Protein AF-0000000081766766 (afdb_homodimer)

Sequence (282 aa):
MHLVLRVKTLAGEVMSPFHLIPRSLTESHSPSLSVVPPKIQKGFGNTKALKGTTITLTAQIMGEPVTNNGWCKDGEDIEEDDRVFVEIGTATTTLTILRATPQDSGKYEVYVENSLGMDQSFAHVDVASKGPSDLSPWLQAMHLVLRVKTLAGEVMSPFHLIPRSLTESHSPSLSVVPPKIQKGFGNTKALKGTTITLTAQIMGEPVTNNGWCKDGEDIEEDDRVFVEIGTATTTLTILRATPQDSGKYEVYVENSLGMDQSFAHVDVASKGPSDLSPWLQA

Solvent-accessible surface area (backbone atoms only — not comparable to full-atom values): 15586 Å² total; per-residue (Å²): 134,83,57,66,33,67,40,52,20,63,66,40,71,42,66,47,68,38,60,70,69,53,48,47,64,22,71,73,58,78,68,71,79,67,72,34,55,25,39,67,79,38,67,44,66,69,39,79,43,50,43,60,38,72,46,77,46,48,30,32,44,47,37,31,65,73,53,49,73,50,51,25,46,72,88,36,74,62,74,68,52,74,47,38,38,59,47,76,56,96,48,33,42,30,44,36,34,49,60,30,39,55,84,68,36,44,44,38,35,42,38,33,30,36,101,71,37,62,31,73,48,64,33,42,36,43,34,34,82,62,62,82,76,65,56,66,70,67,70,80,108,134,81,56,64,33,67,40,52,21,61,70,39,71,43,65,46,69,39,62,69,69,51,47,43,63,20,71,74,57,79,68,70,80,66,74,35,57,26,38,67,78,38,67,45,66,71,38,81,44,50,43,60,38,72,48,76,46,48,30,33,45,48,36,30,64,72,53,49,71,50,49,26,46,73,87,35,76,63,76,68,52,74,47,36,37,61,46,72,55,96,48,33,42,32,43,34,34,51,60,32,39,54,82,68,35,42,45,38,36,42,39,32,29,37,100,72,37,63,33,71,49,64,32,42,36,44,34,34,83,63,60,83,76,66,56,67,68,67,71,80,110

Radius of gyration: 20.44 Å; Cα contacts (8 Å, |Δi|>4): 659; chains: 2; bounding box: 45×70×67 Å

pLDDT: mean 76.85, std 26.27, range [25.41, 98.88]

Foldseek 3Di:
DQPQPQDQDVVGGDRDSPPPPPPCPVPPPPPPQPFDWKDFPAFFEEEEEEAQAKDKTKTFMDGPPFKDKFKDFPPHGDDDDPAWDWDDDPGMIMIMGGRDDQVPWGKMKMKIGDPVGIDMDIYTYGYHHDPPVPPPPVVVD/DQPQPQDQDVVGGDRDSPPPPPPCPVPPPPPPQPFDWKDFPAWFEEEEEEAQAKDKTKTFMDGPPFKDKFKDFPPHGDDDDPAWDWDDDPGMIMIMGGRDDQVPWGKMKMKIGDPVGIDMDIYTYGYHHDDPVPPPPVVVD

Secondary structure (DSSP, 8-state):
----EEEEETTEEEEE------------S------EEEEEEE-PPPEEEETTS-EEEEEEEEEESPPEEEEEETTEEPPP-SSEEEEE-SSEEEEEESS--GGG-EEEEEEEEETTEEEEEEEEEEEESS-GGGS-GGGG-/----EEEEETTEEEEE--------TT--S------EEEEEEE-PPPEEEETTS-EEEEEEEEEESPPEEEEEETTEEPPP-SSEEEEE-SSEEEEEESS--GGG-EEEEEEEEETTEEEEEEEEEEEESS-GGGS-GGG--

Organism: Castor canadensis (NCBI:txid51338)

Structure (mmCIF, N/CA/C/O backbone):
data_AF-0000000081766766-model_v1
#
loop_
_entity.id
_entity.type
_entity.pdbx_description
1 polymer Twitchin
#
loop_
_atom_site.group_PDB
_atom_site.id
_atom_site.type_symbol
_atom_site.label_atom_id
_atom_site.label_alt_id
_atom_site.label_comp_id
_atom_site.label_asym_id
_atom_site.label_entity_id
_atom_site.label_seq_id
_atom_site.pdbx_PDB_ins_code
_atom_site.Cartn_x
_atom_site.Cartn_y
_atom_site.Cartn_z
_atom_site.occupancy
_atom_site.B_iso_or_equiv
_atom_site.auth_seq_id
_atom_site.auth_comp_id
_atom_site.auth_asym_id
_atom_site.auth_atom_id
_atom_site.pdbx_PDB_model_num
ATOM 1 N N . MET A 1 1 ? -6.734 -19.547 14.852 1 25.41 1 MET A N 1
ATOM 2 C CA . MET A 1 1 ? -6.203 -18.562 15.789 1 25.41 1 MET A CA 1
ATOM 3 C C . MET A 1 1 ? -6.125 -17.172 15.148 1 25.41 1 MET A C 1
ATOM 5 O O . MET A 1 1 ? -5.629 -17.031 14.031 1 25.41 1 MET A O 1
ATOM 9 N N . HIS A 1 2 ? -7.102 -16.312 15.281 1 28.91 2 HIS A N 1
ATOM 10 C CA . HIS A 1 2 ? -7.25 -14.938 14.812 1 28.91 2 HIS A CA 1
ATOM 11 C C . HIS A 1 2 ? -6.238 -14.016 15.477 1 28.91 2 HIS A C 1
ATOM 13 O O . HIS A 1 2 ? -6.004 -14.109 16.688 1 28.91 2 HIS A O 1
ATOM 19 N N . LEU A 1 3 ? -5.055 -13.898 14.891 1 31.77 3 LEU A N 1
ATOM 20 C CA . LEU A 1 3 ? -4.09 -12.961 15.461 1 31.77 3 LEU A CA 1
ATOM 21 C C . LEU A 1 3 ? -4.691 -11.562 15.562 1 31.77 3 LEU A C 1
ATOM 23 O O . LEU A 1 3 ? -5.238 -11.039 14.594 1 31.77 3 LEU A O 1
ATOM 27 N N . VAL A 1 4 ? -5.203 -11.297 16.719 1 32.34 4 VAL A N 1
ATOM 28 C CA . VAL A 1 4 ? -5.727 -9.977 17.062 1 32.34 4 VAL A CA 1
ATOM 29 C C . VAL A 1 4 ? -4.57 -9 17.25 1 32.34 4 VAL A C 1
ATOM 31 O O . VAL A 1 4 ? -3.615 -9.289 17.984 1 32.34 4 VAL A O 1
ATOM 34 N N . LEU A 1 5 ? -4.195 -8.344 16.219 1 34.59 5 LEU A N 1
ATOM 35 C CA . LEU A 1 5 ? -3.205 -7.289 16.375 1 34.59 5 LEU A CA 1
ATOM 36 C C . LEU A 1 5 ? -3.742 -6.172 17.266 1 34.59 5 LEU A C 1
ATOM 38 O O . LEU A 1 5 ? -4.875 -5.719 17.078 1 34.59 5 LEU A O 1
ATOM 42 N N . ARG A 1 6 ? -3.234 -6.27 18.422 1 35.44 6 ARG A N 1
ATOM 43 C CA . ARG A 1 6 ? -3.561 -5.246 19.406 1 35.44 6 ARG A CA 1
ATOM 44 C C . ARG A 1 6 ? -2.721 -3.99 19.188 1 35.44 6 ARG A C 1
ATOM 46 O O . ARG A 1 6 ? -1.494 -4.066 19.094 1 35.44 6 ARG A O 1
ATOM 53 N N . VAL A 1 7 ? -3.191 -3.094 18.359 1 32.03 7 VAL A N 1
ATOM 54 C CA . VAL A 1 7 ? -2.475 -1.833 18.203 1 32.03 7 VAL A CA 1
ATOM 55 C C . VAL A 1 7 ? -2.848 -0.873 19.328 1 32.03 7 VAL A C 1
ATOM 57 O O . VAL A 1 7 ? -4.031 -0.631 19.578 1 32.03 7 VAL A O 1
ATOM 60 N N . LYS A 1 8 ? -1.922 -0.815 20.203 1 35.47 8 LYS A N 1
ATOM 61 C CA . LYS A 1 8 ? -2.092 0.107 21.312 1 35.47 8 LYS A CA 1
ATOM 62 C C . LYS A 1 8 ? -1.847 1.55 20.891 1 35.47 8 LYS A C 1
ATOM 64 O O . LYS A 1 8 ? -0.823 1.852 20.266 1 35.47 8 LYS A O 1
ATOM 69 N N . THR A 1 9 ? -2.869 2.287 20.547 1 32.88 9 THR A N 1
ATOM 70 C CA . THR A 1 9 ? -2.754 3.719 20.281 1 32.88 9 THR A CA 1
ATOM 71 C C . THR A 1 9 ? -2.791 4.508 21.594 1 32.88 9 THR A C 1
ATOM 73 O O . THR A 1 9 ? -3.086 3.949 22.656 1 32.88 9 THR A O 1
ATOM 76 N N . LEU A 1 10 ? -2.246 5.656 21.703 1 32.88 10 LEU A N 1
ATOM 77 C CA . LEU A 1 10 ? -2.314 6.449 22.922 1 32.88 10 LEU A CA 1
ATOM 78 C C . LEU A 1 10 ? -3.709 6.383 23.531 1 32.88 10 LEU A C 1
ATOM 80 O O . LEU A 1 10 ? -3.859 6.465 24.75 1 32.88 10 LEU A O 1
ATOM 84 N N .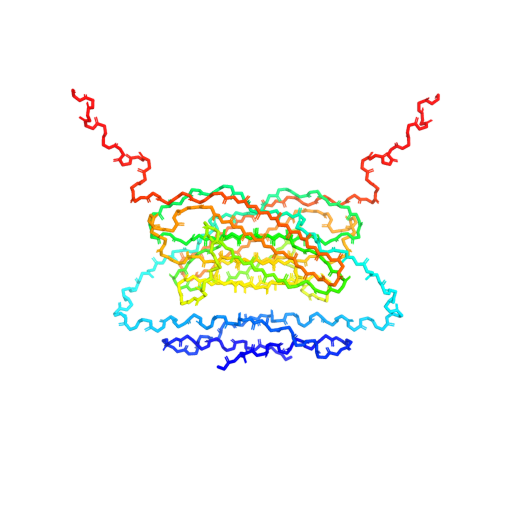 ALA A 1 11 ? -4.773 6.496 22.688 1 37.34 11 ALA A N 1
ATOM 85 C CA . ALA A 1 11 ? -6.137 6.602 23.188 1 37.34 11 ALA A CA 1
ATOM 86 C C . ALA A 1 11 ? -6.684 5.23 23.578 1 37.34 11 ALA A C 1
ATOM 88 O O . ALA A 1 11 ? -7.832 5.117 24.016 1 37.34 11 ALA A O 1
ATOM 89 N N . GLY A 1 12 ? -5.969 4.184 23.516 1 38.38 12 GLY A N 1
ATOM 90 C CA . GLY A 1 12 ? -6.434 2.861 23.906 1 38.38 12 GLY A CA 1
ATOM 91 C C . GLY A 1 12 ? -6.004 1.771 22.938 1 38.38 12 GLY A C 1
ATOM 92 O O . GLY A 1 12 ? -5.23 2.021 22.016 1 38.38 12 GLY A O 1
ATOM 93 N N . GLU A 1 13 ? -6.254 0.554 23.328 1 36.09 13 GLU A N 1
ATOM 94 C CA . GLU A 1 13 ? -5.977 -0.672 22.594 1 36.09 13 GLU A CA 1
ATOM 95 C C . GLU A 1 13 ? -6.898 -0.809 21.375 1 36.09 13 GLU A C 1
ATOM 97 O O . GLU A 1 13 ? -8.117 -0.71 21.516 1 36.09 13 GLU A O 1
ATOM 102 N N . VAL A 1 14 ? -6.68 -0.151 20.344 1 34.94 14 VAL A N 1
ATOM 103 C CA . VAL A 1 14 ? -7.539 -0.478 19.203 1 34.94 14 VAL A CA 1
ATOM 104 C C . VAL A 1 14 ? -7.133 -1.829 18.625 1 34.94 14 VAL A C 1
ATOM 106 O O . VAL A 1 14 ? -5.945 -2.09 18.422 1 34.94 14 VAL A O 1
ATOM 109 N N . MET A 1 15 ? -7.883 -2.848 18.859 1 33.47 15 MET A N 1
ATOM 110 C CA . MET A 1 15 ? -7.754 -4.188 18.297 1 33.47 15 MET A CA 1
ATOM 111 C C . MET A 1 15 ? -8.055 -4.176 16.797 1 33.47 15 MET A C 1
ATOM 113 O O . MET A 1 15 ? -9.117 -3.711 16.375 1 33.47 15 MET A O 1
ATOM 117 N N . SER A 1 16 ? -7.168 -3.535 16.047 1 34.62 16 SER A N 1
ATOM 118 C CA . SER A 1 16 ? -7.523 -3.793 14.648 1 34.62 16 SER A CA 1
ATOM 119 C C . SER A 1 16 ? -7.078 -5.188 14.219 1 34.62 16 SER A C 1
ATOM 121 O O . SER A 1 16 ? -6.008 -5.652 14.609 1 34.62 16 SER A O 1
ATOM 123 N N . PRO A 1 17 ? -7.965 -6.043 14.023 1 34.88 17 PRO A N 1
ATOM 124 C CA . PRO A 1 17 ? -7.645 -7.387 13.531 1 34.88 17 PRO A CA 1
ATOM 125 C C . PRO A 1 17 ? -6.723 -7.367 12.32 1 34.88 17 PRO A C 1
ATOM 127 O O . PRO A 1 17 ? -7.016 -6.703 11.32 1 34.88 17 PRO A O 1
ATOM 130 N N . PHE A 1 18 ? -5.539 -6.879 12.594 1 35.75 18 PHE A N 1
ATOM 131 C CA . PHE A 1 18 ? -4.676 -7.086 11.438 1 35.75 18 PHE A CA 1
ATOM 132 C C . PHE A 1 18 ? -4.477 -8.578 11.172 1 35.75 18 PHE A C 1
ATOM 134 O O . PHE A 1 18 ? -4.324 -9.359 12.109 1 35.75 18 PHE A O 1
ATOM 141 N N . HIS A 1 19 ? -5.062 -8.992 10.133 1 33.97 19 HIS A N 1
ATOM 142 C CA . HIS A 1 19 ? -4.77 -10.352 9.688 1 33.97 19 HIS A CA 1
ATOM 143 C C . HIS A 1 19 ? -3.318 -10.484 9.242 1 33.97 19 HIS A C 1
ATOM 145 O O . HIS A 1 19 ? -2.867 -9.758 8.359 1 33.97 19 HIS A O 1
ATOM 151 N N . LEU A 1 20 ? -2.535 -10.727 10.258 1 33.09 20 LEU A N 1
ATOM 152 C CA . LEU A 1 20 ? -1.185 -11.055 9.82 1 33.09 20 LEU A CA 1
ATOM 153 C C . LEU A 1 20 ? -1.17 -12.375 9.047 1 33.09 20 LEU A C 1
ATOM 155 O O . LEU A 1 20 ? -1.67 -13.391 9.539 1 33.09 20 LEU A O 1
ATOM 159 N N . ILE A 1 21 ? -1.388 -12.289 7.84 1 33.91 21 ILE A N 1
ATOM 160 C CA . ILE A 1 21 ? -1.202 -13.547 7.117 1 33.91 21 ILE A CA 1
ATOM 161 C C . ILE A 1 21 ? 0.218 -14.062 7.336 1 33.91 21 ILE A C 1
ATOM 163 O O . ILE A 1 21 ? 1.191 -13.383 7 1 33.91 21 ILE A O 1
ATOM 167 N N . PRO A 1 22 ? 0.356 -14.914 8.328 1 33.03 22 PRO A N 1
ATOM 168 C CA . PRO A 1 22 ? 1.646 -15.602 8.398 1 33.03 22 PRO A CA 1
ATOM 169 C C . PRO A 1 22 ? 2.088 -16.172 7.047 1 33.03 22 PRO A C 1
ATOM 171 O O . PRO A 1 22 ? 1.308 -16.844 6.371 1 33.03 22 PRO A O 1
ATOM 174 N N . ARG A 1 23 ? 2.859 -15.391 6.242 1 32.31 23 ARG A N 1
ATOM 175 C CA . ARG A 1 23 ? 3.367 -16.094 5.062 1 32.31 23 ARG A CA 1
ATOM 176 C C . ARG A 1 23 ? 4.203 -17.297 5.457 1 32.31 23 ARG A C 1
ATOM 178 O O . ARG A 1 23 ? 5.176 -17.172 6.203 1 32.31 23 ARG A O 1
ATOM 185 N N . SER A 1 24 ? 3.682 -18.422 5.719 1 32.97 24 SER A N 1
ATOM 186 C CA . SER A 1 24 ? 4.449 -19.656 5.77 1 32.97 24 SER A CA 1
ATOM 187 C C . SER A 1 24 ? 5.449 -19.734 4.625 1 32.97 24 SER A C 1
ATOM 189 O O . SER A 1 24 ? 5.074 -20 3.48 1 32.97 24 SER A O 1
ATOM 191 N N . LEU A 1 25 ? 6.426 -18.859 4.531 1 33.91 25 LEU A N 1
ATOM 192 C CA . LEU A 1 25 ? 7.445 -19.25 3.562 1 33.91 25 LEU A CA 1
ATOM 193 C C . LEU A 1 25 ? 7.906 -20.672 3.803 1 33.91 25 LEU A C 1
ATOM 195 O O . LEU A 1 25 ? 9.023 -21.047 3.439 1 33.91 25 LEU A O 1
ATOM 199 N N . THR A 1 26 ? 7.246 -21.484 4.656 1 33.09 26 THR A N 1
ATOM 200 C CA . THR A 1 26 ? 7.762 -22.828 4.891 1 33.09 26 THR A CA 1
ATOM 201 C C . THR A 1 26 ? 7.785 -23.625 3.594 1 33.09 26 THR A C 1
ATOM 203 O O . THR A 1 26 ? 7.953 -24.844 3.615 1 33.09 26 THR A O 1
ATOM 206 N N . GLU A 1 27 ? 7.227 -23.312 2.498 1 36.5 27 GLU A N 1
ATOM 207 C CA . GLU A 1 27 ? 7.395 -24.422 1.567 1 36.5 27 GLU A CA 1
ATOM 208 C C . GLU A 1 27 ? 8.812 -24.984 1.629 1 36.5 27 GLU A C 1
ATOM 210 O O . GLU A 1 27 ? 9.789 -24.234 1.505 1 36.5 27 GLU A O 1
ATOM 215 N N . SER A 1 28 ? 9.164 -26.031 2.445 1 35.22 28 SER A N 1
ATOM 216 C CA . SER A 1 28 ? 10.281 -26.969 2.406 1 35.22 28 SER A CA 1
ATOM 217 C C . SER A 1 28 ? 10.773 -27.188 0.978 1 35.22 28 SER A C 1
ATOM 219 O O . SER A 1 28 ? 11.336 -28.234 0.661 1 35.22 28 SER A O 1
ATOM 221 N N . HIS A 1 29 ? 10.031 -26.797 -0.083 1 36.75 29 HIS A N 1
ATOM 222 C CA . HIS A 1 29 ? 10.82 -27.156 -1.26 1 36.75 29 HIS A CA 1
ATOM 223 C C . HIS A 1 29 ? 12.281 -26.75 -1.091 1 36.75 29 HIS A C 1
ATOM 225 O O . HIS A 1 29 ? 12.594 -25.859 -0.302 1 36.75 29 HIS A O 1
ATOM 231 N N . SER A 1 30 ? 13.258 -27.609 -1.209 1 39.75 30 SER A N 1
ATOM 232 C CA . SER A 1 30 ? 14.648 -27.219 -1.405 1 39.75 30 SER A CA 1
ATOM 233 C C . SER A 1 30 ? 14.758 -25.766 -1.858 1 39.75 30 SER A C 1
ATOM 235 O O . SER A 1 30 ? 14.219 -25.391 -2.904 1 39.75 30 SER A O 1
ATOM 237 N N . PRO A 1 31 ? 14.641 -24.656 -0.971 1 42.94 31 PRO A N 1
ATOM 238 C CA . PRO A 1 31 ? 14.711 -23.266 -1.432 1 42.94 31 PRO A CA 1
ATOM 239 C C . PRO A 1 31 ? 15.539 -23.109 -2.701 1 42.94 31 PRO A C 1
ATOM 241 O O . PRO A 1 31 ? 16.75 -23.375 -2.693 1 42.94 31 PRO A O 1
ATOM 244 N N . SER A 1 32 ? 15.344 -23.703 -3.658 1 47.94 32 SER A N 1
ATOM 245 C CA . SER A 1 32 ? 16.141 -23.109 -4.73 1 47.94 32 SER A CA 1
ATOM 246 C C . SER A 1 32 ? 16.5 -21.656 -4.41 1 47.94 32 SER A C 1
ATOM 248 O O . SER A 1 32 ? 15.633 -20.875 -4.004 1 47.94 32 SER A O 1
ATOM 250 N N . LEU A 1 33 ? 17.625 -21.344 -3.693 1 56.62 33 LEU A N 1
ATOM 251 C CA . LEU A 1 33 ? 18.391 -20.156 -3.367 1 56.62 33 LEU A CA 1
ATOM 252 C C . LEU A 1 33 ? 18.141 -19.047 -4.395 1 56.62 33 LEU A C 1
ATOM 254 O O . LEU A 1 33 ? 18.938 -18.859 -5.312 1 56.62 33 LEU A O 1
ATOM 258 N N . SER A 1 34 ? 16.906 -18.844 -4.84 1 73.69 34 SER A N 1
ATOM 259 C CA . SER A 1 34 ? 16.828 -17.75 -5.805 1 73.69 34 SER A CA 1
ATOM 260 C C . SER A 1 34 ? 17.312 -16.438 -5.18 1 73.69 34 SER A C 1
ATOM 262 O O . SER A 1 34 ? 16.938 -16.109 -4.055 1 73.69 34 SER A O 1
ATOM 264 N N . VAL A 1 35 ? 18.438 -16.016 -5.574 1 87 35 VAL A N 1
ATOM 265 C CA . VAL A 1 35 ? 18.969 -14.695 -5.234 1 87 35 VAL A CA 1
ATOM 266 C C . VAL A 1 35 ? 18.453 -13.664 -6.234 1 87 35 VAL A C 1
ATOM 268 O O . VAL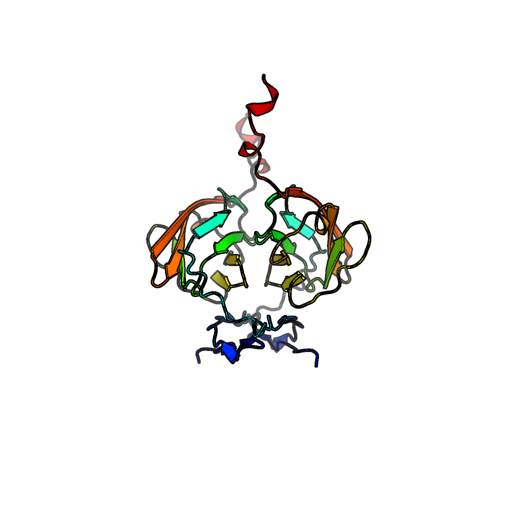 A 1 35 ? 18.516 -13.883 -7.445 1 87 35 VAL A O 1
ATOM 271 N N . VAL A 1 36 ? 17.656 -12.773 -5.668 1 87.62 36 VAL A N 1
ATOM 272 C CA . VAL A 1 36 ? 17.109 -11.695 -6.492 1 87.62 36 VAL A CA 1
ATOM 273 C C . VAL A 1 36 ? 17.578 -10.344 -5.941 1 87.62 36 VAL A C 1
ATOM 275 O O . VAL A 1 36 ? 17.344 -10.031 -4.773 1 87.62 36 VAL A O 1
ATOM 278 N N . PRO A 1 37 ? 18.297 -9.578 -6.719 1 95.12 37 PRO A N 1
ATOM 279 C CA . PRO A 1 37 ? 18.672 -8.234 -6.258 1 95.12 37 PRO A CA 1
ATOM 280 C C . PRO A 1 37 ? 17.453 -7.371 -5.934 1 95.12 37 PRO A C 1
ATOM 282 O O . PRO A 1 37 ? 16.359 -7.609 -6.461 1 95.12 37 PRO A O 1
ATOM 285 N N . PRO A 1 38 ? 17.625 -6.387 -5.047 1 95.38 38 PRO A N 1
ATOM 286 C CA . PRO A 1 38 ? 16.5 -5.492 -4.727 1 95.38 38 PRO A CA 1
ATOM 287 C C . PRO A 1 38 ? 16.031 -4.688 -5.938 1 95.38 38 PRO A C 1
ATOM 289 O O . PRO A 1 38 ? 16.844 -4.18 -6.703 1 95.38 38 PRO A O 1
ATOM 292 N N . LYS A 1 39 ? 14.727 -4.641 -6.105 1 95.75 39 LYS A N 1
ATOM 293 C CA . LYS A 1 39 ? 14.133 -3.861 -7.191 1 95.75 39 LYS A CA 1
ATOM 294 C C . LYS A 1 39 ? 12.82 -3.215 -6.75 1 95.75 39 LYS A C 1
ATOM 296 O O . LYS A 1 39 ? 12.008 -3.846 -6.074 1 95.75 39 LYS A O 1
ATOM 301 N N . ILE A 1 40 ? 12.633 -1.912 -7.074 1 96.69 40 ILE A N 1
ATOM 302 C CA . ILE A 1 40 ? 11.328 -1.265 -6.988 1 96.69 40 ILE A CA 1
ATOM 303 C C . ILE A 1 40 ? 10.531 -1.524 -8.266 1 96.69 40 ILE A C 1
ATOM 305 O O . ILE A 1 40 ? 10.805 -0.923 -9.305 1 96.69 40 ILE A O 1
ATOM 309 N N . GLN A 1 41 ? 9.672 -2.426 -8.125 1 93.06 41 GLN A N 1
ATOM 310 C CA . GLN A 1 41 ? 8.898 -2.844 -9.281 1 93.06 41 GLN A CA 1
ATOM 311 C C . GLN A 1 41 ? 7.957 -1.732 -9.742 1 93.06 41 GLN A C 1
ATOM 313 O O . GLN A 1 41 ? 7.746 -1.55 -10.945 1 93.06 41 GLN A O 1
ATOM 318 N N . LYS A 1 42 ? 7.332 -1.079 -8.828 1 92.31 42 LYS A N 1
ATOM 319 C CA . LYS A 1 42 ? 6.469 0.072 -9.07 1 92.31 42 LYS A CA 1
ATOM 320 C C . LYS A 1 42 ? 6.672 1.148 -8.008 1 92.31 42 LYS A C 1
ATOM 322 O O . LYS A 1 42 ? 6.465 0.899 -6.82 1 92.31 42 LYS A O 1
ATOM 327 N N . GLY A 1 43 ? 7.047 2.307 -8.438 1 95.5 43 GLY A N 1
ATOM 328 C CA . GLY A 1 43 ? 7.207 3.424 -7.52 1 95.5 43 GLY A CA 1
ATOM 329 C C . GLY A 1 43 ? 5.914 4.184 -7.273 1 95.5 43 GLY A C 1
ATOM 330 O O . GLY A 1 43 ? 4.832 3.699 -7.613 1 95.5 43 GLY A O 1
ATOM 331 N N . PHE A 1 44 ? 6.012 5.258 -6.543 1 95.38 44 PHE A N 1
ATOM 332 C CA . PHE A 1 44 ? 4.918 6.203 -6.363 1 95.38 44 PHE A CA 1
ATOM 333 C C . PHE A 1 44 ? 5.094 7.414 -7.273 1 95.38 44 PHE A C 1
ATOM 335 O O . PHE A 1 44 ? 6.207 7.707 -7.715 1 95.38 44 PHE A O 1
ATOM 342 N N . GLY A 1 45 ? 4.051 7.98 -7.605 1 95.44 45 GLY A N 1
ATOM 343 C CA . GLY A 1 45 ? 4.117 9.117 -8.516 1 95.44 45 GLY A CA 1
ATOM 344 C C . GLY A 1 45 ? 3.953 10.453 -7.809 1 95.44 45 GLY A C 1
ATOM 345 O O . GLY A 1 45 ?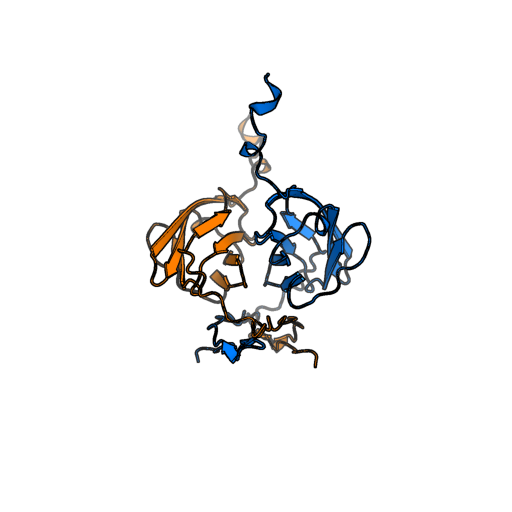 3.693 10.5 -6.605 1 95.44 45 GLY A O 1
ATOM 346 N N . ASN A 1 46 ? 4.184 11.484 -8.664 1 98.19 46 ASN A N 1
ATOM 347 C CA . ASN A 1 46 ? 3.916 12.82 -8.125 1 98.19 46 ASN A CA 1
ATOM 348 C C . ASN A 1 46 ? 2.518 12.906 -7.52 1 98.19 46 ASN A C 1
ATOM 350 O O . ASN A 1 46 ? 1.558 12.375 -8.086 1 98.19 46 ASN A O 1
ATOM 354 N N . THR A 1 47 ? 2.479 13.586 -6.371 1 96.69 47 THR A N 1
ATOM 355 C CA . THR A 1 47 ? 1.215 13.617 -5.645 1 96.69 47 THR A CA 1
ATOM 356 C C . THR A 1 47 ? 0.851 15.047 -5.258 1 96.69 47 THR A C 1
ATOM 358 O O . THR A 1 47 ? 1.677 15.773 -4.703 1 96.69 47 THR A O 1
ATOM 361 N N . LYS A 1 48 ? -0.327 15.391 -5.609 1 96.56 48 LYS A N 1
ATOM 362 C CA . LYS A 1 48 ? -0.913 16.641 -5.129 1 96.56 48 LYS A CA 1
ATOM 363 C C . LYS A 1 48 ? -1.935 16.375 -4.023 1 96.56 48 LYS A C 1
ATOM 365 O O . LYS A 1 48 ? -2.771 15.484 -4.148 1 96.56 48 LYS A O 1
ATOM 370 N N . ALA A 1 49 ? -1.789 17.125 -2.957 1 95.56 49 ALA A N 1
ATOM 371 C CA . ALA A 1 49 ? -2.697 16.938 -1.83 1 95.56 49 ALA A CA 1
ATOM 372 C C . ALA A 1 49 ? -3.125 18.266 -1.24 1 95.56 49 ALA A C 1
ATOM 374 O O . ALA A 1 49 ? -2.488 19.297 -1.488 1 95.56 49 ALA A O 1
ATOM 375 N N . LEU A 1 50 ? -4.285 18.203 -0.524 1 93.75 50 LEU A N 1
ATOM 376 C CA . LEU A 1 50 ? -4.754 19.375 0.198 1 93.75 50 LEU A CA 1
ATOM 377 C C . LEU A 1 50 ? -4.363 19.312 1.67 1 93.75 50 LEU A C 1
ATOM 379 O O . LEU A 1 50 ? -4.301 18.219 2.246 1 93.75 50 LEU A O 1
ATOM 383 N N . LYS A 1 51 ? -4.129 20.453 2.178 1 94.75 51 LYS A N 1
ATOM 384 C CA . LYS A 1 51 ? -3.877 20.531 3.613 1 94.75 51 LYS A CA 1
ATOM 385 C C . LYS A 1 51 ? -4.945 19.781 4.402 1 94.75 51 LYS A C 1
ATOM 387 O O . LYS A 1 51 ? -6.137 19.875 4.094 1 94.75 51 LYS A O 1
ATOM 392 N N . GLY A 1 52 ? -4.469 18.984 5.371 1 90.81 52 GLY A N 1
ATOM 393 C CA . GLY A 1 52 ? -5.391 18.312 6.27 1 90.81 52 GLY A CA 1
ATOM 394 C C . GLY A 1 52 ? -5.711 16.891 5.84 1 90.81 52 GLY A C 1
ATOM 395 O O . GLY A 1 52 ? -6.258 16.109 6.621 1 90.81 52 GLY A O 1
ATOM 396 N N . THR A 1 53 ? -5.359 16.516 4.629 1 89.69 53 THR A N 1
ATOM 397 C CA . THR A 1 53 ? -5.656 15.18 4.129 1 89.69 53 THR A CA 1
ATOM 398 C C . THR A 1 53 ? -4.555 14.195 4.516 1 89.69 53 THR A C 1
ATOM 400 O O . THR A 1 53 ? -3.545 14.594 5.102 1 89.69 53 THR A O 1
ATOM 403 N N . THR A 1 54 ? -4.801 12.977 4.312 1 91.56 54 THR A N 1
ATOM 404 C CA . THR A 1 54 ? -3.799 11.93 4.488 1 91.56 54 THR A CA 1
ATOM 405 C C . THR A 1 54 ? -3.115 11.609 3.164 1 91.56 54 THR A C 1
ATOM 407 O O . THR A 1 54 ? -3.785 11.391 2.152 1 91.56 54 THR A O 1
ATOM 410 N N . ILE A 1 55 ? -1.812 11.641 3.17 1 96.31 55 ILE A N 1
ATOM 411 C CA . ILE A 1 55 ? -1.029 11.273 1.995 1 96.31 55 ILE A CA 1
ATOM 412 C C . ILE A 1 55 ? -0.423 9.883 2.193 1 96.31 55 ILE A C 1
ATOM 414 O O . ILE A 1 55 ? 0.122 9.586 3.26 1 96.31 55 ILE A O 1
ATOM 418 N N . THR A 1 56 ? -0.568 8.961 1.254 1 96.19 56 THR A N 1
ATOM 419 C CA . THR A 1 56 ? 0.107 7.668 1.25 1 96.19 56 THR A CA 1
ATOM 420 C C . THR A 1 56 ? 0.951 7.504 -0.011 1 96.19 56 THR A C 1
ATOM 422 O O . THR A 1 56 ? 0.457 7.691 -1.124 1 96.19 56 THR A O 1
ATOM 425 N N . LEU A 1 57 ? 2.176 7.219 0.128 1 97.44 57 LEU A N 1
ATOM 426 C CA . LEU A 1 57 ? 3.105 6.871 -0.942 1 97.44 57 LEU A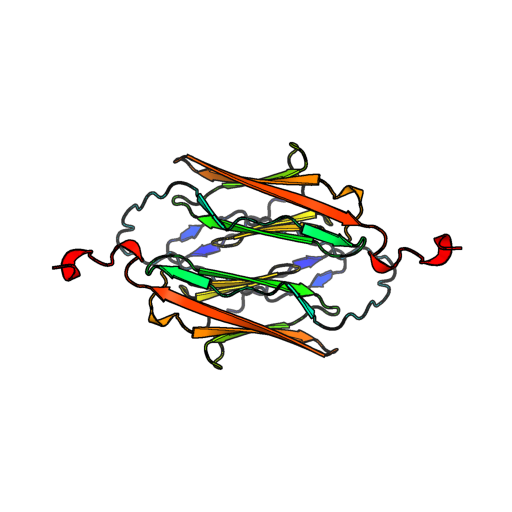 CA 1
ATOM 427 C C . LEU A 1 57 ? 3.512 5.402 -0.855 1 97.44 57 LEU A C 1
ATOM 429 O O . LEU A 1 57 ? 4.125 4.984 0.128 1 97.44 57 LEU A O 1
ATOM 433 N N . THR A 1 58 ? 3.189 4.645 -1.781 1 95.62 58 THR A N 1
ATOM 434 C CA . THR A 1 58 ? 3.424 3.205 -1.728 1 95.62 58 THR A CA 1
ATOM 435 C C . THR A 1 58 ? 4.32 2.76 -2.879 1 95.62 58 THR A C 1
ATOM 437 O O . THR A 1 58 ? 4.117 3.172 -4.023 1 95.62 58 THR A O 1
ATOM 440 N N . ALA A 1 59 ? 5.289 1.999 -2.617 1 96.44 59 ALA A N 1
ATOM 441 C CA . ALA A 1 59 ? 6.133 1.358 -3.621 1 96.44 59 ALA A CA 1
ATOM 442 C C . ALA A 1 59 ? 6.035 -0.162 -3.533 1 96.44 59 ALA A C 1
ATOM 444 O O . ALA A 1 59 ? 5.969 -0.723 -2.438 1 96.44 59 ALA A O 1
ATOM 445 N N . GLN A 1 60 ? 5.977 -0.818 -4.688 1 94.69 60 GLN A N 1
ATOM 446 C CA . GLN A 1 60 ? 6.125 -2.268 -4.77 1 94.69 60 GLN A CA 1
ATOM 447 C C . GLN A 1 60 ? 7.594 -2.668 -4.867 1 94.69 60 GLN A C 1
ATOM 449 O O . GLN A 1 60 ? 8.32 -2.164 -5.727 1 94.69 60 GLN A O 1
ATOM 454 N N . ILE A 1 61 ? 7.996 -3.543 -3.973 1 94.81 61 ILE A N 1
ATOM 455 C CA . ILE A 1 61 ? 9.414 -3.859 -3.875 1 94.81 61 ILE A CA 1
ATOM 456 C C . ILE A 1 61 ? 9.617 -5.371 -3.955 1 94.81 61 ILE A C 1
ATOM 458 O O . ILE A 1 61 ? 8.703 -6.141 -3.646 1 94.81 61 ILE A O 1
ATOM 462 N N . MET A 1 62 ? 10.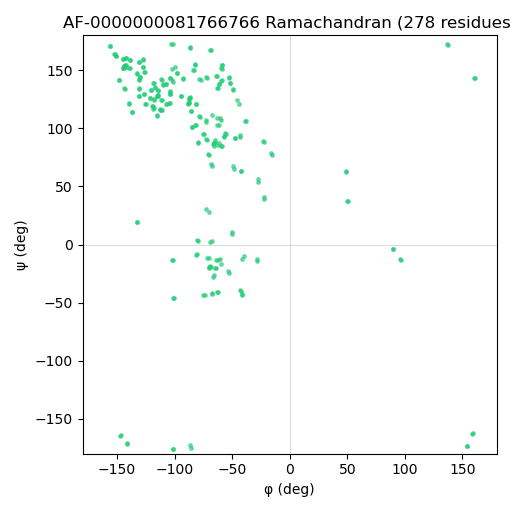781 -5.793 -4.438 1 91 62 MET A N 1
ATOM 463 C CA . MET A 1 62 ? 11.164 -7.203 -4.473 1 91 62 MET A CA 1
ATOM 464 C C . MET A 1 62 ? 12.641 -7.379 -4.16 1 91 62 MET A C 1
ATOM 466 O O . MET A 1 62 ? 13.414 -6.422 -4.246 1 91 62 MET A O 1
ATOM 470 N N . GLY A 1 63 ? 12.984 -8.641 -3.76 1 88.88 63 GLY A N 1
ATOM 471 C CA . GLY A 1 63 ? 14.359 -9.008 -3.467 1 88.88 63 GLY A CA 1
ATOM 472 C C . GLY A 1 63 ? 14.477 -10.25 -2.605 1 88.88 63 GLY A C 1
ATOM 473 O O . GLY A 1 63 ? 13.656 -10.477 -1.712 1 88.88 63 GLY A O 1
ATOM 474 N N . GLU A 1 64 ? 15.523 -11.008 -2.941 1 84.31 64 GLU A N 1
ATOM 475 C CA . GLU A 1 64 ? 15.883 -12.188 -2.158 1 84.31 64 GLU A CA 1
ATOM 476 C C . GLU A 1 64 ? 17.391 -12.273 -1.953 1 84.31 64 GLU A C 1
ATOM 478 O O . GLU A 1 64 ? 18.141 -12.406 -2.916 1 84.31 64 GLU A O 1
ATOM 483 N N . PRO A 1 65 ? 17.844 -12.156 -0.814 1 87.25 65 PRO A N 1
ATOM 484 C CA . PRO A 1 65 ? 17.125 -12.117 0.458 1 87.25 65 PRO A CA 1
ATOM 485 C C . PRO A 1 65 ? 16.281 -10.852 0.627 1 87.25 65 PRO A C 1
ATOM 487 O O . PRO A 1 65 ? 16.469 -9.891 -0.127 1 87.25 65 PRO A O 1
ATOM 490 N N . VAL A 1 66 ? 15.391 -10.836 1.621 1 82.12 66 VAL A N 1
ATOM 491 C CA . VAL A 1 66 ? 14.477 -9.727 1.87 1 82.12 66 VAL A CA 1
ATOM 492 C C . VAL A 1 66 ? 15.258 -8.422 1.966 1 82.12 66 VAL A C 1
ATOM 494 O O . VAL A 1 66 ? 16.328 -8.375 2.58 1 82.12 66 VAL A O 1
ATOM 497 N N . THR A 1 67 ? 14.617 -7.391 1.454 1 88.94 67 THR A N 1
ATOM 498 C CA . THR A 1 67 ? 15.297 -6.105 1.356 1 88.94 67 THR A CA 1
ATOM 499 C C . THR A 1 67 ? 15.023 -5.25 2.59 1 88.94 67 THR A C 1
ATOM 501 O O . THR A 1 67 ? 13.93 -5.301 3.154 1 88.94 67 THR A O 1
ATOM 504 N N . ASN A 1 68 ? 16.016 -4.492 3.049 1 89.56 68 ASN A N 1
ATOM 505 C CA . ASN A 1 68 ? 15.789 -3.33 3.902 1 89.56 68 ASN A CA 1
ATOM 506 C C . ASN A 1 68 ? 15.328 -2.121 3.096 1 89.56 68 ASN A C 1
ATOM 508 O O . ASN A 1 68 ? 15.727 -1.951 1.941 1 89.56 68 ASN A O 1
ATOM 512 N N . ASN A 1 69 ? 14.43 -1.398 3.709 1 93.06 69 ASN A N 1
ATOM 513 C CA . ASN A 1 69 ? 13.961 -0.222 2.984 1 93.06 69 ASN A CA 1
ATOM 514 C C . ASN A 1 69 ? 13.992 1.026 3.859 1 93.06 69 ASN A C 1
ATOM 516 O O . ASN A 1 69 ? 14.047 0.928 5.086 1 93.06 69 ASN A O 1
ATOM 520 N N . GLY A 1 70 ? 14.055 2.213 3.184 1 94.81 70 GLY A N 1
ATOM 521 C CA . GLY A 1 70 ? 14.07 3.51 3.844 1 94.81 70 GLY A CA 1
ATOM 522 C C . GLY A 1 70 ? 13.461 4.613 3 1 94.81 70 GLY A C 1
ATOM 523 O O . GLY A 1 70 ? 13.273 4.449 1.792 1 94.81 70 GLY A O 1
ATOM 524 N N . TRP A 1 71 ? 13.133 5.668 3.711 1 97.19 71 TRP A N 1
ATOM 525 C CA . TRP A 1 71 ? 12.508 6.824 3.072 1 97.19 71 TRP A CA 1
ATOM 526 C C . TRP A 1 71 ? 13.234 8.109 3.455 1 97.19 71 TRP A C 1
ATOM 528 O O . TRP A 1 71 ? 13.641 8.281 4.609 1 97.19 71 TRP A O 1
ATOM 538 N N . CYS A 1 72 ? 13.312 9.031 2.484 1 98.38 72 CYS A N 1
ATOM 539 C CA . CYS A 1 72 ? 13.898 10.352 2.697 1 98.38 72 CYS A CA 1
ATOM 540 C C . CYS A 1 72 ? 13 11.438 2.125 1 98.38 72 CYS A C 1
ATOM 542 O O . CYS A 1 72 ? 12.281 11.211 1.147 1 98.38 72 CYS A O 1
ATOM 544 N N . LYS A 1 73 ? 13.039 12.5 2.773 1 98.62 73 LYS A N 1
ATOM 545 C CA . LYS A 1 73 ? 12.461 13.734 2.248 1 98.62 73 LYS A CA 1
ATOM 546 C C . LYS A 1 73 ? 13.531 14.805 2.062 1 98.62 73 LYS A C 1
ATOM 548 O O . LYS A 1 73 ? 14.258 15.141 3.004 1 98.62 73 LYS A O 1
ATOM 553 N N . ASP A 1 74 ? 13.57 15.289 0.841 1 98.56 74 ASP A N 1
ATOM 554 C CA . ASP A 1 74 ? 14.516 16.344 0.493 1 98.56 74 ASP A CA 1
ATOM 555 C C . ASP A 1 74 ? 15.93 15.984 0.948 1 98.56 74 ASP A C 1
ATOM 557 O O . ASP A 1 74 ? 16.625 16.812 1.524 1 98.56 74 ASP A O 1
ATOM 561 N N . GLY A 1 75 ? 16.234 14.742 0.821 1 97.31 75 GLY A N 1
ATOM 562 C CA . GLY A 1 75 ? 17.578 14.281 1.051 1 97.31 75 GLY A CA 1
ATOM 563 C C . GLY A 1 75 ? 17.844 13.883 2.492 1 97.31 75 GLY A C 1
ATOM 564 O O . GLY A 1 75 ? 18.922 13.398 2.822 1 97.31 75 GLY A O 1
ATOM 565 N N . GLU A 1 76 ? 16.875 14.078 3.332 1 98 76 GLU A N 1
ATOM 566 C CA . GLU A 1 76 ? 17.031 13.719 4.738 1 98 76 GLU A CA 1
ATOM 567 C C . GLU A 1 76 ? 16.141 12.531 5.105 1 98 76 GLU A C 1
ATOM 569 O O . GLU A 1 76 ? 14.984 12.469 4.691 1 98 76 GLU A O 1
ATOM 574 N N . ASP A 1 77 ? 16.719 11.617 5.996 1 97 77 ASP A N 1
ATOM 575 C CA . ASP A 1 77 ? 15.945 10.461 6.434 1 97 77 ASP A CA 1
ATOM 576 C C . ASP A 1 77 ? 14.688 10.891 7.176 1 97 77 ASP A C 1
ATOM 578 O O . ASP A 1 77 ? 14.727 11.812 7.996 1 97 77 ASP A O 1
ATOM 582 N N . ILE A 1 78 ? 13.672 10.242 6.891 1 96.44 78 ILE A N 1
ATOM 583 C CA . ILE A 1 78 ? 12.414 10.539 7.574 1 96.44 78 ILE A CA 1
ATOM 584 C C . ILE A 1 78 ? 12.391 9.844 8.93 1 96.44 78 ILE A C 1
ATOM 586 O O . ILE A 1 78 ? 12.57 8.625 9.016 1 96.44 78 ILE A O 1
ATOM 590 N N . GLU A 1 79 ? 12.25 10.625 9.953 1 93.06 79 GLU A N 1
ATOM 591 C CA . GLU A 1 79 ? 12.039 10.078 11.289 1 93.06 79 GLU A CA 1
ATOM 592 C C . GLU A 1 79 ? 10.555 9.844 11.562 1 93.06 79 GLU A C 1
ATOM 594 O O . GLU A 1 79 ? 9.758 10.773 11.516 1 93.06 79 GLU A O 1
ATOM 599 N N . GLU A 1 80 ? 10.234 8.609 11.875 1 89.06 80 GLU A N 1
ATOM 600 C CA . GLU A 1 80 ? 8.828 8.258 12.062 1 89.06 80 GLU A CA 1
ATOM 601 C C . GLU A 1 80 ? 8.289 8.828 13.375 1 89.06 80 GLU A C 1
ATOM 603 O O . GLU A 1 80 ? 9.031 8.953 14.352 1 89.06 80 GLU A O 1
ATOM 608 N N . ASP A 1 81 ? 7.082 9.211 13.336 1 90.12 81 ASP A N 1
ATOM 609 C CA . ASP A 1 81 ? 6.344 9.625 14.531 1 90.12 81 ASP A CA 1
ATOM 610 C C . ASP A 1 81 ? 4.863 9.273 14.406 1 90.12 81 ASP A C 1
ATOM 612 O O . ASP A 1 81 ? 4.488 8.406 13.617 1 90.12 81 ASP A O 1
ATOM 616 N N . ASP A 1 82 ? 4.039 9.852 15.242 1 85.56 82 ASP A N 1
ATOM 617 C CA . ASP A 1 82 ? 2.619 9.508 15.242 1 85.56 82 ASP A CA 1
ATOM 618 C C . ASP A 1 82 ? 1.926 10.016 13.984 1 85.56 82 ASP A C 1
ATOM 620 O O . ASP A 1 82 ? 0.835 9.555 13.641 1 85.56 82 ASP A O 1
ATOM 624 N N . ARG A 1 83 ? 2.488 10.945 13.32 1 90.56 83 ARG A N 1
ATOM 625 C CA . ARG A 1 83 ? 1.878 11.586 12.156 1 90.56 83 ARG A CA 1
ATOM 626 C C . ARG A 1 83 ? 2.469 11.031 10.859 1 90.56 83 ARG A C 1
ATOM 628 O O . ARG A 1 83 ? 1.738 10.773 9.898 1 90.56 83 ARG A O 1
ATOM 635 N N . VAL A 1 84 ? 3.787 10.945 10.859 1 94.31 84 VAL A N 1
ATOM 636 C CA . VAL A 1 84 ? 4.527 10.477 9.688 1 94.31 84 VAL A CA 1
ATOM 637 C C . VAL A 1 84 ? 5.18 9.133 9.992 1 94.31 84 VAL A C 1
ATOM 639 O O . VAL A 1 84 ? 6.074 9.047 10.836 1 94.31 84 VAL A O 1
ATOM 642 N N . PHE A 1 85 ? 4.715 8.039 9.219 1 91.56 85 PHE A N 1
ATOM 643 C CA . PHE A 1 85 ? 5.234 6.715 9.531 1 91.56 85 PHE A CA 1
ATOM 644 C C . PHE A 1 85 ? 5.219 5.82 8.297 1 91.56 85 PHE A C 1
ATOM 646 O O . PHE A 1 85 ? 4.578 6.145 7.297 1 91.56 85 PHE A O 1
ATOM 653 N N . VAL A 1 86 ? 5.977 4.738 8.43 1 92.44 86 VAL A N 1
ATOM 654 C CA . VAL A 1 86 ? 6.145 3.809 7.316 1 92.44 86 VAL A CA 1
ATOM 655 C C . VAL A 1 86 ? 5.523 2.459 7.668 1 92.44 86 VAL A C 1
ATOM 657 O O . VAL A 1 86 ? 5.699 1.96 8.781 1 92.44 86 VAL A O 1
ATOM 660 N N . GLU A 1 87 ? 4.77 1.913 6.816 1 88.12 87 GLU A N 1
ATOM 661 C CA . GLU A 1 87 ? 4.234 0.559 6.922 1 88.12 87 GLU A CA 1
ATOM 662 C C . GLU A 1 87 ? 4.844 -0.358 5.867 1 88.12 87 GLU A C 1
ATOM 664 O O . GLU A 1 87 ? 4.797 -0.057 4.672 1 88.12 87 GLU A O 1
ATOM 669 N N . ILE A 1 88 ? 5.438 -1.476 6.355 1 87.75 88 ILE A N 1
ATOM 670 C CA . ILE A 1 88 ? 6.117 -2.41 5.465 1 87.75 88 ILE A CA 1
ATOM 671 C C . ILE A 1 88 ? 5.254 -3.65 5.262 1 87.75 88 ILE A C 1
ATOM 673 O O . ILE A 1 88 ? 4.852 -4.301 6.227 1 87.75 88 ILE A O 1
ATOM 677 N N . GLY A 1 89 ? 4.914 -3.941 4.043 1 84.94 89 GLY A N 1
ATOM 678 C CA . GLY A 1 89 ? 4.23 -5.172 3.68 1 84.94 89 GLY A CA 1
ATOM 679 C C . GLY A 1 89 ? 5.16 -6.215 3.078 1 84.94 89 GLY A C 1
ATOM 680 O O . GLY A 1 89 ? 6.375 -6.02 3.037 1 84.94 89 GLY A O 1
ATOM 681 N N . THR A 1 90 ? 4.57 -7.34 2.646 1 84.12 90 THR A N 1
ATOM 682 C CA . THR A 1 90 ? 5.336 -8.438 2.062 1 84.12 90 THR A CA 1
ATOM 683 C C . THR A 1 90 ? 6.035 -7.984 0.781 1 84.12 90 THR A C 1
ATOM 685 O O . THR A 1 90 ? 7.199 -8.32 0.551 1 84.12 90 THR A O 1
ATOM 688 N N . ALA A 1 91 ? 5.355 -7.211 -0.02 1 91.19 91 ALA A N 1
ATOM 689 C CA . ALA A 1 91 ? 5.914 -6.781 -1.3 1 91.19 91 ALA A CA 1
ATOM 690 C C . ALA A 1 91 ? 5.723 -5.285 -1.508 1 91.19 91 ALA A C 1
ATOM 692 O O . ALA A 1 91 ? 5.688 -4.809 -2.645 1 91.19 91 ALA A O 1
ATOM 693 N N . THR A 1 92 ? 5.477 -4.57 -0.342 1 93.06 92 THR A N 1
ATOM 694 C CA . THR A 1 92 ? 5.242 -3.137 -0.463 1 93.06 92 THR A CA 1
ATOM 695 C C . THR A 1 92 ? 5.852 -2.389 0.719 1 93.06 92 THR A C 1
ATOM 697 O O . THR A 1 92 ? 6.09 -2.977 1.776 1 93.06 92 THR A O 1
ATOM 700 N N . THR A 1 93 ? 6.211 -1.18 0.596 1 94.19 93 THR A N 1
ATOM 701 C CA . THR A 1 93 ? 6.488 -0.203 1.644 1 94.19 93 THR A CA 1
ATOM 702 C C . THR A 1 93 ? 5.68 1.07 1.424 1 94.19 93 THR A C 1
ATOM 704 O O . THR A 1 93 ? 5.598 1.576 0.303 1 94.19 93 THR A O 1
ATOM 707 N N . THR A 1 94 ? 4.992 1.528 2.439 1 94.88 94 THR A N 1
ATOM 708 C CA . THR A 1 94 ? 4.098 2.678 2.326 1 94.88 94 THR A CA 1
ATOM 709 C C . THR A 1 94 ? 4.457 3.744 3.355 1 94.88 94 THR A C 1
ATOM 711 O O . THR A 1 94 ? 4.477 3.475 4.559 1 94.88 94 THR A O 1
ATOM 714 N N . LEU A 1 95 ? 4.785 4.949 2.912 1 97 95 LEU A N 1
ATOM 715 C CA . LEU A 1 95 ? 4.891 6.113 3.783 1 97 95 LEU A CA 1
ATOM 716 C C . LEU A 1 95 ? 3.537 6.801 3.941 1 97 95 LEU A C 1
ATOM 718 O O . LEU A 1 95 ? 2.889 7.141 2.949 1 97 95 LEU A O 1
ATOM 722 N N . THR A 1 96 ? 3.121 6.977 5.168 1 94.75 96 THR A N 1
ATOM 723 C CA . THR A 1 96 ? 1.863 7.656 5.457 1 94.75 96 THR A CA 1
ATOM 724 C C . THR A 1 96 ? 2.111 8.969 6.199 1 94.75 96 THR A C 1
ATOM 726 O O . THR A 1 96 ? 2.877 9 7.164 1 94.75 96 THR A O 1
ATOM 729 N N . ILE A 1 97 ? 1.562 10.031 5.699 1 96.81 97 ILE A N 1
ATOM 730 C CA . ILE A 1 97 ? 1.595 11.344 6.336 1 96.81 97 ILE A CA 1
ATOM 731 C C . ILE A 1 97 ? 0.179 11.766 6.719 1 96.81 97 ILE A C 1
ATOM 733 O O . ILE A 1 97 ? -0.649 12.047 5.852 1 96.81 97 ILE A O 1
ATOM 737 N N . LEU A 1 98 ? -0.104 11.805 8 1 89.75 98 LEU A N 1
ATOM 738 C CA . LEU A 1 98 ? -1.411 12.242 8.484 1 89.75 98 LEU A CA 1
ATOM 739 C C . LEU A 1 98 ? -1.479 13.758 8.57 1 89.75 98 LEU A C 1
ATOM 741 O O . LEU A 1 98 ? -0.462 14.422 8.797 1 89.75 98 LEU A O 1
ATOM 745 N N . ARG A 1 99 ? -2.709 14.305 8.375 1 93 99 ARG A N 1
ATOM 746 C CA . ARG A 1 99 ? -2.936 15.734 8.531 1 93 99 ARG A CA 1
ATOM 747 C C . ARG A 1 99 ? -1.882 16.547 7.777 1 93 99 ARG A C 1
ATOM 749 O O . ARG A 1 99 ? -1.17 17.359 8.375 1 93 99 ARG A O 1
ATOM 756 N N . ALA A 1 100 ? -1.861 16.391 6.5 1 96.25 100 ALA A N 1
ATOM 757 C CA . ALA A 1 100 ? -0.85 16.984 5.633 1 96.25 100 ALA A CA 1
ATOM 758 C C . ALA A 1 100 ? -0.851 18.5 5.746 1 96.25 100 ALA A C 1
ATOM 760 O O . ALA A 1 100 ? -1.909 19.125 5.891 1 96.25 100 ALA A O 1
ATOM 761 N N . THR A 1 101 ? 0.323 19.094 5.734 1 97.31 101 THR A N 1
ATOM 762 C CA . THR A 1 101 ? 0.524 20.531 5.723 1 97.31 101 THR A CA 1
ATOM 763 C C . THR A 1 101 ? 1.452 20.938 4.582 1 97.31 101 THR A C 1
ATOM 765 O O . THR A 1 101 ? 2.176 20.109 4.035 1 97.31 101 THR A O 1
ATOM 768 N N . PRO A 1 102 ? 1.456 22.172 4.129 1 97.88 102 PRO A N 1
ATOM 769 C CA . PRO A 1 102 ? 2.361 22.609 3.066 1 97.88 102 PRO A CA 1
ATOM 770 C C . PRO A 1 102 ? 3.826 22.297 3.369 1 97.88 102 PRO A C 1
ATOM 772 O O . PRO A 1 102 ? 4.625 22.125 2.449 1 97.88 102 PRO A O 1
ATOM 775 N N . GLN A 1 103 ? 4.156 22.141 4.652 1 97.81 103 GLN A N 1
ATOM 776 C CA . GLN A 1 103 ? 5.523 21.797 5.035 1 97.81 103 GLN A CA 1
ATOM 777 C C . GLN A 1 103 ? 5.883 20.375 4.609 1 97.81 103 GLN A C 1
ATOM 779 O O . GLN A 1 103 ? 7.059 20.016 4.582 1 97.81 103 GLN A O 1
ATOM 784 N N . ASP A 1 104 ? 4.887 19.625 4.352 1 98.19 104 ASP A N 1
ATOM 785 C CA . ASP A 1 104 ? 5.125 18.25 3.922 1 98.19 104 ASP A CA 1
ATOM 786 C C . ASP A 1 104 ? 5.457 18.188 2.434 1 98.19 104 ASP A C 1
ATOM 788 O O . ASP A 1 104 ? 5.781 17.125 1.907 1 98.19 104 ASP A O 1
ATOM 792 N N . SER A 1 105 ? 5.324 19.281 1.68 1 98.69 105 SER A N 1
ATOM 793 C CA . SER A 1 105 ? 5.707 19.312 0.272 1 98.69 105 SER A CA 1
ATOM 794 C C . SER A 1 105 ? 7.207 19.078 0.105 1 98.69 105 SER A C 1
ATOM 796 O O . SER A 1 105 ? 8 19.453 0.969 1 98.69 105 SER A O 1
ATOM 798 N N . GLY A 1 106 ? 7.594 18.391 -0.982 1 98.75 106 GLY A N 1
ATOM 799 C CA . GLY A 1 106 ? 9.008 18.156 -1.249 1 98.75 106 GLY A CA 1
ATOM 800 C C . GLY A 1 106 ? 9.266 16.922 -2.076 1 98.75 106 GLY A C 1
ATOM 801 O O . GLY A 1 106 ? 8.336 16.344 -2.656 1 98.75 106 GLY A O 1
ATOM 802 N N . LYS A 1 107 ? 10.492 16.656 -2.186 1 98.88 107 LYS A N 1
ATOM 803 C CA . LYS A 1 107 ? 10.93 15.445 -2.879 1 98.88 107 LYS A CA 1
ATOM 804 C C . LYS A 1 107 ? 11.016 14.258 -1.918 1 98.88 107 LYS A C 1
ATOM 806 O O . LYS A 1 107 ? 11.719 14.32 -0.911 1 98.88 107 LYS A O 1
ATOM 811 N N . TYR A 1 108 ? 10.289 13.266 -2.219 1 98.81 108 TYR A N 1
ATOM 812 C CA . TYR A 1 108 ? 10.352 12.039 -1.429 1 98.81 108 TYR A CA 1
ATOM 813 C C . TYR A 1 108 ? 11.062 10.93 -2.195 1 98.81 108 TYR A C 1
ATOM 815 O O . TYR A 1 108 ? 10.836 10.75 -3.395 1 98.81 108 TYR A O 1
ATOM 823 N N . GLU A 1 109 ? 11.898 10.195 -1.488 1 98.69 109 GLU A N 1
ATOM 824 C CA . GLU A 1 109 ? 12.664 9.109 -2.076 1 98.69 109 GLU A CA 1
ATOM 825 C C . GLU A 1 109 ? 12.555 7.836 -1.24 1 98.69 109 GLU A C 1
ATOM 827 O O . GLU A 1 109 ? 12.609 7.891 -0.01 1 98.69 109 GLU A O 1
ATOM 832 N N . VAL A 1 110 ? 12.328 6.734 -1.867 1 98.31 110 VAL A N 1
ATOM 833 C CA . VAL A 1 110 ? 12.375 5.426 -1.221 1 98.31 110 VAL A CA 1
ATOM 834 C C . VAL A 1 110 ? 13.586 4.645 -1.725 1 98.31 110 VAL A C 1
ATOM 836 O O . VAL A 1 110 ? 13.922 4.695 -2.912 1 98.31 110 VAL A O 1
ATOM 839 N N . TYR A 1 111 ? 14.289 3.979 -0.843 1 97.44 111 TYR A N 1
ATOM 840 C CA . TYR A 1 111 ? 15.398 3.109 -1.231 1 97.44 111 TYR A CA 1
ATOM 841 C C . TYR A 1 111 ? 15.211 1.706 -0.668 1 97.44 111 TYR A C 1
ATOM 843 O O . TYR A 1 111 ? 14.625 1.532 0.404 1 97.44 111 TYR A O 1
ATOM 851 N N . VAL A 1 112 ? 15.688 0.675 -1.38 1 95.88 112 VAL A N 1
ATOM 852 C CA . VAL A 1 112 ? 15.695 -0.721 -0.954 1 95.88 112 VAL A CA 1
ATOM 853 C C . VAL A 1 112 ? 17.078 -1.317 -1.156 1 95.88 112 VAL A C 1
ATOM 855 O O . VAL A 1 112 ? 17.75 -1.02 -2.146 1 95.88 112 VAL A O 1
ATOM 858 N N . GLU A 1 113 ? 17.453 -2.158 -0.156 1 94.69 113 GLU A N 1
ATOM 859 C CA . GLU A 1 113 ? 18.812 -2.709 -0.226 1 94.69 113 GLU A CA 1
ATOM 860 C C . GLU A 1 113 ? 18.859 -4.109 0.376 1 94.69 113 GLU A C 1
ATOM 862 O O . GLU A 1 113 ? 18.156 -4.406 1.343 1 94.69 113 GLU A O 1
ATOM 867 N N . ASN A 1 114 ? 19.625 -4.98 -0.229 1 92.31 114 ASN A N 1
ATOM 868 C CA . ASN A 1 114 ? 20.047 -6.238 0.381 1 92.31 114 ASN A CA 1
ATOM 869 C C . ASN A 1 114 ? 21.484 -6.582 0.028 1 92.31 114 ASN A C 1
ATOM 871 O O . ASN A 1 114 ? 22.234 -5.723 -0.445 1 92.31 114 ASN A O 1
ATOM 875 N N . SER A 1 115 ? 21.969 -7.738 0.345 1 93.75 115 SER A N 1
ATOM 876 C CA . SER A 1 115 ? 23.359 -8.102 0.168 1 93.75 115 SER A CA 1
ATOM 877 C C . SER A 1 115 ? 23.766 -8.078 -1.306 1 93.75 115 SER A C 1
ATOM 879 O O . SER A 1 115 ? 24.953 -8.094 -1.636 1 93.75 115 SER A O 1
ATOM 881 N N . LEU A 1 116 ? 22.703 -8.016 -2.158 1 94.38 116 LEU A N 1
ATOM 882 C CA . LEU A 1 116 ? 23 -8.117 -3.584 1 94.38 116 LEU A CA 1
ATOM 883 C C . LEU A 1 116 ? 22.969 -6.746 -4.246 1 94.38 116 LEU A C 1
ATOM 885 O O . LEU A 1 116 ? 23.344 -6.609 -5.414 1 94.38 116 LEU A O 1
ATOM 889 N N . GLY A 1 117 ? 22.469 -5.734 -3.641 1 96.38 117 GLY A N 1
ATOM 890 C CA . GLY A 1 117 ? 22.484 -4.406 -4.234 1 96.38 117 GLY A CA 1
ATOM 891 C C . GLY A 1 117 ? 21.438 -3.479 -3.646 1 96.38 117 GLY A C 1
ATOM 892 O O . GLY A 1 117 ? 21.078 -3.602 -2.473 1 96.38 117 GLY A O 1
ATOM 893 N N . MET A 1 118 ? 21.141 -2.379 -4.371 1 97 118 MET A N 1
ATOM 894 C CA . MET A 1 118 ? 20.188 -1.361 -3.932 1 97 118 MET A CA 1
ATOM 895 C C . MET A 1 118 ? 19.406 -0.812 -5.113 1 97 118 MET A C 1
ATOM 897 O O . MET A 1 118 ? 19.844 -0.918 -6.262 1 97 118 MET A O 1
ATOM 901 N N . ASP A 1 119 ? 18.266 -0.372 -4.914 1 98.12 119 ASP A N 1
ATOM 902 C CA . ASP A 1 119 ? 17.438 0.365 -5.867 1 98.12 119 ASP A CA 1
ATOM 903 C C . ASP A 1 119 ? 16.719 1.52 -5.184 1 98.12 119 ASP A C 1
ATOM 905 O O . ASP A 1 119 ? 16.547 1.521 -3.959 1 98.12 119 ASP A O 1
ATOM 909 N N . GLN A 1 120 ? 16.406 2.615 -5.961 1 98.06 120 GLN A N 1
ATOM 910 C CA . GLN A 1 120 ? 15.734 3.777 -5.398 1 98.06 120 GLN A CA 1
ATOM 911 C C . GLN A 1 120 ? 14.773 4.398 -6.406 1 98.06 120 GLN A C 1
ATOM 913 O O . GLN A 1 120 ? 14.93 4.215 -7.613 1 98.06 120 GLN A O 1
ATOM 918 N N . SER A 1 121 ? 13.773 5.008 -5.977 1 98.25 121 SER A N 1
ATOM 919 C CA . SER A 1 121 ? 12.805 5.766 -6.762 1 98.25 121 SER A CA 1
ATOM 920 C C . SER A 1 121 ? 12.344 7.012 -6.016 1 98.25 121 SER A C 1
ATOM 922 O O . SER A 1 121 ? 12.469 7.094 -4.793 1 98.25 121 SER A O 1
ATOM 924 N N . PHE A 1 122 ? 11.883 8.078 -6.797 1 98.44 122 PHE A N 1
ATOM 925 C CA . PHE A 1 122 ? 11.453 9.305 -6.137 1 98.44 122 PHE A CA 1
ATOM 926 C C . PHE A 1 122 ? 10.281 9.93 -6.875 1 98.44 122 PHE A C 1
ATOM 928 O O . PHE A 1 122 ? 10.008 9.586 -8.023 1 98.44 122 PHE A O 1
ATOM 935 N N . ALA A 1 123 ? 9.578 10.75 -6.172 1 98.56 123 ALA A N 1
ATOM 936 C CA . ALA A 1 123 ? 8.547 11.617 -6.73 1 98.56 123 ALA A CA 1
ATOM 937 C C . ALA A 1 123 ? 8.312 12.836 -5.84 1 98.56 123 ALA A C 1
ATOM 939 O O . ALA A 1 123 ? 8.883 12.93 -4.75 1 98.56 123 ALA A O 1
ATOM 940 N N . HIS A 1 124 ? 7.527 13.781 -6.371 1 98.81 124 HIS A N 1
ATOM 941 C CA . HIS A 1 124 ? 7.266 15.008 -5.633 1 98.81 124 HIS A CA 1
ATOM 942 C C . HIS A 1 124 ? 5.867 15 -5.023 1 98.81 124 HIS A C 1
ATOM 944 O O . HIS A 1 124 ? 4.93 14.477 -5.621 1 98.81 124 HIS A O 1
ATOM 950 N N . VAL A 1 125 ? 5.852 15.578 -3.855 1 98.62 125 VAL A N 1
ATOM 951 C CA . VAL A 1 125 ? 4.578 15.82 -3.189 1 98.62 125 VAL A CA 1
ATOM 952 C C . VAL A 1 125 ? 4.34 17.328 -3.064 1 98.62 125 VAL A C 1
ATOM 954 O O . VAL A 1 125 ? 5.234 18.062 -2.646 1 98.62 125 VAL A O 1
ATOM 957 N N . ASP A 1 126 ? 3.188 17.734 -3.516 1 98.5 126 ASP A N 1
ATOM 958 C CA . ASP A 1 126 ? 2.766 19.125 -3.375 1 98.5 126 ASP A CA 1
ATOM 959 C C . ASP A 1 126 ? 1.499 19.234 -2.529 1 98.5 126 ASP A C 1
ATOM 961 O O . ASP A 1 126 ? 0.449 18.703 -2.906 1 98.5 126 ASP A O 1
ATOM 965 N N . VAL A 1 127 ? 1.649 19.922 -1.39 1 97.94 127 VAL A N 1
ATOM 966 C CA . VAL A 1 127 ? 0.499 20.094 -0.509 1 97.94 127 VAL A CA 1
ATOM 967 C C . VAL A 1 127 ? 0.008 21.547 -0.577 1 97.94 127 VAL A C 1
ATOM 969 O O . VAL A 1 127 ? 0.732 22.469 -0.203 1 97.94 127 VAL A O 1
ATOM 972 N N . ALA A 1 128 ? -1.269 21.656 -0.983 1 96.25 128 ALA A N 1
ATOM 973 C CA . ALA A 1 128 ? -1.851 22.984 -1.106 1 96.25 128 ALA A CA 1
ATOM 974 C C . ALA A 1 128 ? -2.752 23.312 0.083 1 96.25 128 ALA A C 1
ATOM 976 O O . ALA A 1 128 ? -3.449 22.422 0.595 1 96.25 128 ALA A O 1
ATOM 977 N N . SER A 1 129 ? -2.791 24.484 0.646 1 92.06 129 SER A N 1
ATOM 978 C CA . SER A 1 129 ? -3.662 24.906 1.736 1 92.06 129 SER A CA 1
ATOM 979 C C . SER A 1 129 ? -5.094 25.109 1.253 1 92.06 129 SER A C 1
ATOM 981 O O . SER A 1 129 ? -6.043 24.969 2.025 1 92.06 129 SER A O 1
ATOM 983 N N . LYS A 1 130 ? -5.27 25.734 0.108 1 81.5 130 LYS A N 1
ATOM 984 C CA . LYS A 1 130 ? -6.602 25.953 -0.456 1 81.5 130 LYS A CA 1
ATOM 985 C C . LYS A 1 130 ? -6.754 25.219 -1.789 1 81.5 130 LYS A C 1
ATOM 987 O O . LYS A 1 130 ? -5.777 25.031 -2.516 1 81.5 130 LYS A O 1
ATOM 992 N N . GLY A 1 131 ? -7.875 24.547 -1.958 1 67.62 131 GLY A N 1
ATOM 993 C CA . GLY A 1 131 ? -8.133 23.859 -3.211 1 67.62 131 GLY A CA 1
ATOM 994 C C . GLY A 1 131 ? -8.125 24.797 -4.414 1 67.62 131 GLY A C 1
ATOM 995 O O . GLY A 1 131 ? -8.102 26.016 -4.262 1 67.62 131 GLY A O 1
ATOM 996 N N . PRO A 1 132 ? -7.754 24.234 -5.582 1 60.34 132 PRO A N 1
ATOM 997 C CA . PRO A 1 132 ? -7.734 25.078 -6.781 1 60.34 132 PRO A CA 1
ATOM 998 C C . PRO A 1 132 ? -8.945 26 -6.879 1 60.34 132 PRO A C 1
ATOM 1000 O O . PRO A 1 132 ? -8.844 27.109 -7.41 1 60.34 132 PRO A O 1
ATOM 1003 N N . SER A 1 133 ? -10.062 25.5 -6.531 1 58.06 133 SER A N 1
ATOM 1004 C CA . SER A 1 133 ? -11.258 26.312 -6.738 1 58.06 133 SER A CA 1
ATOM 1005 C C . SER A 1 133 ? -11.242 27.547 -5.848 1 58.06 133 SER A C 1
ATOM 1007 O O . SER A 1 133 ? -12 28.5 -6.074 1 58.06 133 SER A O 1
ATOM 1009 N N . ASP A 1 134 ? -10.555 27.375 -4.785 1 54.5 134 ASP A N 1
ATOM 1010 C CA . ASP A 1 134 ? -10.648 28.531 -3.885 1 54.5 134 ASP A CA 1
ATOM 1011 C C . ASP A 1 134 ? -9.93 29.75 -4.473 1 54.5 134 ASP A C 1
ATOM 1013 O O . ASP A 1 134 ? -9.688 30.734 -3.768 1 54.5 134 ASP A O 1
ATOM 1017 N N . LEU A 1 135 ? -9.438 29.594 -5.602 1 49.88 135 LEU A N 1
ATOM 1018 C CA . LEU A 1 135 ? -9.016 30.844 -6.242 1 49.88 135 LEU A CA 1
ATOM 1019 C C . LEU A 1 135 ? -10.211 31.766 -6.449 1 49.88 135 LEU A C 1
ATOM 1021 O O . LEU A 1 135 ? -11.219 31.375 -7.031 1 49.88 135 LEU A O 1
ATOM 1025 N N . SER A 1 136 ? -10.484 32.5 -5.52 1 48.56 136 SER A N 1
ATOM 1026 C CA . SER A 1 136 ? -11.508 33.531 -5.617 1 48.56 136 SER A CA 1
ATOM 1027 C C . SER A 1 136 ? -11.484 34.219 -6.984 1 48.56 136 SER A C 1
ATOM 1029 O O . SER A 1 136 ? -10.414 34.562 -7.492 1 48.56 136 SER A O 1
ATOM 1031 N N . PRO A 1 137 ? -12.484 33.938 -7.883 1 49.81 137 PRO A N 1
ATOM 1032 C CA . PRO A 1 137 ? -12.719 34.75 -9.078 1 49.81 137 PRO A CA 1
ATOM 1033 C C . PRO A 1 137 ? -12.562 36.25 -8.812 1 49.81 137 PRO A C 1
ATOM 1035 O O . PRO A 1 137 ? -12.719 37.062 -9.727 1 49.81 137 PRO A O 1
ATOM 1038 N N . TRP A 1 138 ? -12.453 36.594 -7.562 1 45.22 138 TRP A N 1
ATOM 1039 C CA . TRP A 1 138 ? -12.688 38.031 -7.406 1 45.22 138 TRP A CA 1
ATOM 1040 C C . TRP A 1 138 ? -11.609 38.844 -8.109 1 45.22 138 TRP A C 1
ATOM 1042 O O . TRP A 1 138 ? -11.703 40.062 -8.203 1 45.22 138 TRP A O 1
ATOM 1052 N N . LEU A 1 139 ? -10.398 38.281 -8.406 1 39.72 139 LEU A N 1
ATOM 1053 C CA . LEU A 1 139 ? -9.578 39.312 -9 1 39.72 139 LEU A CA 1
ATOM 1054 C C . LEU A 1 139 ? -10.078 39.688 -10.391 1 39.72 139 LEU A C 1
ATOM 1056 O O . LEU A 1 139 ? -9.461 40.5 -11.086 1 39.72 139 LEU A O 1
ATOM 1060 N N . GLN A 1 140 ? -11.047 38.812 -10.945 1 38.91 140 GLN A N 1
ATOM 1061 C CA . GLN A 1 140 ? -11.391 39.344 -12.266 1 38.91 140 GLN A CA 1
ATOM 1062 C C . GLN A 1 140 ? -12.188 40.656 -12.148 1 38.91 140 GLN A C 1
ATOM 1064 O O . GLN A 1 140 ? -13.273 40.75 -12.711 1 38.91 140 GLN A O 1
ATOM 1069 N N . ALA A 1 141 ? -12.023 41.469 -11.078 1 34.34 141 ALA A N 1
ATOM 1070 C CA . ALA A 1 141 ? -12.531 42.812 -11.352 1 34.34 141 ALA A CA 1
ATOM 1071 C C . ALA A 1 141 ? -11.508 43.656 -12.117 1 34.34 141 ALA A C 1
ATOM 1073 O O . ALA A 1 141 ? -10.305 43.438 -11.969 1 34.34 141 ALA A O 1
ATOM 1074 N N . MET B 1 1 ? 11.422 0.513 22.797 1 25.73 1 MET B N 1
ATOM 1075 C CA . MET B 1 1 ? 10.984 -0.877 22.688 1 25.73 1 MET B CA 1
ATOM 1076 C C . MET B 1 1 ? 10.695 -1.24 21.234 1 25.73 1 MET B C 1
ATOM 1078 O O . MET B 1 1 ? 10.008 -0.499 20.531 1 25.73 1 MET B O 1
ATOM 1082 N N . HIS B 1 2 ? 11.609 -1.788 20.484 1 28.84 2 HIS B N 1
ATOM 1083 C CA . HIS B 1 2 ? 11.562 -2.252 19.109 1 28.84 2 HIS B CA 1
ATOM 1084 C C . HIS B 1 2 ? 10.602 -3.428 18.953 1 28.84 2 HIS B C 1
ATOM 1086 O O . HIS B 1 2 ? 10.594 -4.336 19.797 1 28.84 2 HIS B O 1
ATOM 1092 N N . LEU B 1 3 ? 9.344 -3.146 18.672 1 31.86 3 LEU B N 1
ATOM 1093 C CA . LEU B 1 3 ? 8.422 -4.25 18.422 1 31.86 3 LEU B CA 1
ATOM 1094 C C . LEU B 1 3 ? 8.938 -5.141 17.281 1 31.86 3 LEU B C 1
ATOM 1096 O O . LEU B 1 3 ? 9.289 -4.648 16.219 1 31.86 3 LEU B O 1
ATOM 1100 N N . VAL B 1 4 ? 9.594 -6.16 17.688 1 32.31 4 VAL B N 1
ATOM 1101 C CA . VAL B 1 4 ? 10.078 -7.203 16.781 1 32.31 4 VAL B CA 1
ATOM 1102 C C . VAL B 1 4 ? 8.898 -8.031 16.281 1 32.31 4 VAL B C 1
ATOM 1104 O O . VAL B 1 4 ? 8.094 -8.523 17.078 1 32.31 4 VAL B O 1
ATOM 1107 N N . LEU B 1 5 ? 8.32 -7.645 15.211 1 34.72 5 LEU B N 1
ATOM 1108 C CA . LEU B 1 5 ? 7.305 -8.492 14.602 1 34.72 5 LEU B CA 1
ATOM 1109 C C . LEU B 1 5 ? 7.902 -9.836 14.18 1 34.72 5 LEU B C 1
ATOM 1111 O O . LEU B 1 5 ? 8.961 -9.875 13.555 1 34.72 5 LEU B O 1
ATOM 1115 N N . ARG B 1 6 ? 7.57 -10.734 15.031 1 35.38 6 ARG B N 1
ATOM 1116 C CA . ARG B 1 6 ? 7.973 -12.109 14.766 1 35.38 6 ARG B CA 1
ATOM 1117 C C . ARG B 1 6 ? 7.035 -12.773 13.758 1 35.38 6 ARG B C 1
ATOM 1119 O O . ARG B 1 6 ? 5.812 -12.734 13.922 1 35.38 6 ARG B O 1
ATOM 1126 N N . VAL B 1 7 ? 7.32 -12.625 12.492 1 32.16 7 VAL B N 1
ATOM 1127 C CA . VAL B 1 7 ? 6.516 -13.328 11.5 1 32.16 7 VAL B CA 1
ATOM 1128 C C . VAL B 1 7 ? 6.996 -14.773 11.367 1 32.16 7 VAL B C 1
ATOM 1130 O O . VAL B 1 7 ? 8.188 -15.016 11.156 1 32.16 7 VAL B O 1
ATOM 1133 N N . LYS B 1 8 ? 6.211 -15.586 11.984 1 35.5 8 LYS B N 1
ATOM 1134 C CA . LYS B 1 8 ? 6.488 -17.016 11.891 1 35.5 8 LYS B CA 1
ATOM 1135 C C . LYS B 1 8 ? 6.105 -17.562 10.523 1 35.5 8 LYS B C 1
ATOM 1137 O O . LYS B 1 8 ? 4.988 -17.344 10.055 1 35.5 8 LYS B O 1
ATOM 1142 N N . THR B 1 9 ? 7.031 -17.641 9.617 1 33.03 9 THR B N 1
ATOM 1143 C CA . THR B 1 9 ? 6.797 -18.328 8.344 1 33.03 9 THR B CA 1
ATOM 1144 C C . THR B 1 9 ? 6.988 -19.844 8.5 1 33.03 9 THR B C 1
ATOM 1146 O O . THR B 1 9 ? 7.457 -20.312 9.539 1 33.03 9 THR B O 1
ATOM 1149 N N . LEU B 1 10 ? 6.418 -20.688 7.73 1 33 10 LEU B N 1
ATOM 1150 C CA . LEU B 1 10 ? 6.625 -22.125 7.816 1 33 10 LEU B CA 1
ATOM 1151 C C . LEU B 1 10 ? 8.102 -22.438 8.055 1 33 10 LEU B C 1
ATOM 1153 O O . LEU B 1 10 ? 8.422 -23.438 8.719 1 33 10 LEU B O 1
ATOM 1157 N N . ALA B 1 11 ? 9.008 -21.719 7.336 1 37.62 11 ALA B N 1
ATOM 1158 C CA . ALA B 1 11 ? 10.43 -22.062 7.383 1 37.62 11 ALA B CA 1
ATOM 1159 C C . ALA B 1 11 ? 11.094 -21.5 8.633 1 37.62 11 ALA B C 1
ATOM 1161 O O . ALA B 1 11 ? 12.297 -21.656 8.836 1 37.62 11 ALA B O 1
ATOM 1162 N N . GLY B 1 12 ? 10.422 -20.891 9.508 1 39.03 12 GLY B N 1
ATOM 1163 C CA . GLY B 1 12 ? 11 -20.344 10.727 1 39.03 12 GLY B CA 1
ATOM 1164 C C . GLY B 1 12 ? 10.492 -18.953 11.062 1 39.03 12 GLY B C 1
ATOM 1165 O O . GLY B 1 12 ? 9.562 -18.453 10.422 1 39.03 12 GLY B O 1
ATOM 1166 N N . GLU B 1 13 ? 10.875 -18.484 12.227 1 36.16 13 GLU B N 1
ATOM 1167 C CA . GLU B 1 13 ? 10.547 -17.172 12.781 1 36.16 13 GLU B CA 1
ATOM 1168 C C . GLU B 1 13 ? 11.289 -16.062 12.047 1 36.16 13 GLU B C 1
ATOM 1170 O O . GLU B 1 13 ? 12.508 -16.109 11.883 1 36.16 13 GLU B O 1
ATOM 1175 N N . VAL B 1 14 ? 10.883 -15.672 10.93 1 35.03 14 VAL B N 1
ATOM 1176 C CA . VAL B 1 14 ? 11.578 -14.5 10.398 1 35.03 14 VAL B CA 1
ATOM 1177 C C . VAL B 1 14 ? 11.156 -13.258 11.172 1 35.03 14 VAL B C 1
ATOM 1179 O O . VAL B 1 14 ? 9.969 -13.039 11.422 1 35.03 14 VAL B O 1
ATOM 1182 N N . MET B 1 15 ? 12 -12.742 12 1 33.34 15 MET B N 1
ATOM 1183 C CA . MET B 1 15 ? 11.859 -11.484 12.727 1 33.34 15 MET B CA 1
ATOM 1184 C C . MET B 1 15 ? 11.922 -10.289 11.781 1 33.34 15 MET B C 1
ATOM 1186 O O . MET B 1 15 ? 12.875 -10.156 11.008 1 33.34 15 MET B O 1
ATOM 1190 N N . SER B 1 16 ? 10.891 -10.164 10.984 1 34.91 16 SER B N 1
ATOM 1191 C CA . SER B 1 16 ? 11.031 -8.891 10.281 1 34.91 16 SER B CA 1
ATOM 1192 C C . SER B 1 16 ? 10.617 -7.723 11.18 1 34.91 16 SER B C 1
ATOM 1194 O O . SER B 1 16 ? 9.648 -7.824 11.938 1 34.91 16 SER B O 1
ATOM 1196 N N . PRO B 1 17 ? 11.523 -6.957 11.578 1 34.69 17 PRO B N 1
ATOM 1197 C CA . PRO B 1 17 ? 11.227 -5.773 12.383 1 34.69 17 PRO B CA 1
ATOM 1198 C C . PRO B 1 17 ? 10.117 -4.91 11.781 1 34.69 17 PRO B C 1
ATOM 1200 O O . PRO B 1 17 ? 10.172 -4.566 10.602 1 34.69 17 PRO B O 1
ATOM 1203 N N . PHE B 1 18 ? 8.969 -5.496 11.805 1 35.5 18 PHE B N 1
ATOM 1204 C CA . PHE B 1 18 ? 7.945 -4.531 11.406 1 35.5 18 PHE B CA 1
ATOM 1205 C C . PHE B 1 18 ? 7.801 -3.436 12.453 1 35.5 18 PHE B C 1
ATOM 1207 O O . PHE B 1 18 ? 7.875 -3.703 13.648 1 35.5 18 PHE B O 1
ATOM 1214 N N . HIS B 1 19 ? 8.203 -2.311 12.062 1 33.69 19 HIS B N 1
ATOM 1215 C CA . HIS B 1 19 ? 7.938 -1.162 12.914 1 33.69 19 HIS B CA 1
ATOM 1216 C C . HIS B 1 19 ? 6.441 -0.873 12.992 1 33.69 19 HIS B C 1
ATOM 1218 O O . HIS B 1 19 ? 5.789 -0.674 11.969 1 33.69 19 HIS B O 1
ATOM 1224 N N . LEU B 1 20 ? 5.879 -1.588 13.938 1 33.31 20 LEU B N 1
ATOM 1225 C CA . LEU B 1 20 ? 4.5 -1.172 14.164 1 33.31 20 LEU B CA 1
ATOM 1226 C C . LEU B 1 20 ? 4.445 0.25 14.711 1 33.31 20 LEU B C 1
ATOM 1228 O O . LEU B 1 20 ? 5.109 0.566 15.695 1 33.31 20 LEU B O 1
ATOM 1232 N N . ILE B 1 21 ? 4.418 1.159 13.859 1 33.72 21 ILE B N 1
ATOM 1233 C CA . ILE B 1 21 ? 4.203 2.486 14.43 1 33.72 21 ILE B CA 1
ATOM 1234 C C . ILE B 1 21 ? 2.906 2.502 15.227 1 33.72 21 ILE B C 1
ATOM 1236 O O . ILE B 1 21 ? 1.83 2.238 14.688 1 33.72 21 ILE B O 1
ATOM 1240 N N . PRO B 1 22 ? 3.043 2.238 16.484 1 32.97 22 PRO B N 1
ATOM 1241 C CA . PRO B 1 22 ? 1.858 2.48 17.312 1 32.97 22 PRO B CA 1
ATOM 1242 C C . PRO B 1 22 ? 1.212 3.836 17.047 1 32.97 22 PRO B C 1
ATOM 1244 O O . PRO B 1 22 ? 1.903 4.859 17 1 32.97 22 PRO B O 1
ATOM 1247 N N . ARG B 1 23 ? 0.224 3.912 16.109 1 32.22 23 ARG B N 1
ATOM 1248 C CA . ARG B 1 23 ? -0.435 5.211 16.047 1 32.22 23 ARG B CA 1
ATOM 1249 C C . ARG B 1 23 ? -1.076 5.578 17.375 1 32.22 23 ARG B C 1
ATOM 1251 O O . ARG B 1 23 ? -1.891 4.824 17.906 1 32.22 23 ARG B O 1
ATOM 1258 N N . SER B 1 24 ? -0.425 6.121 18.297 1 32.75 24 SER B N 1
ATOM 1259 C CA . SER B 1 24 ? -1.059 6.777 19.438 1 32.75 24 SER B CA 1
ATOM 1260 C C . SER B 1 24 ? -2.254 7.613 19 1 32.75 24 SER B C 1
ATOM 1262 O O . SER B 1 24 ? -2.086 8.703 18.453 1 32.75 24 SER B O 1
ATOM 1264 N N . LEU B 1 25 ? -3.289 7.035 18.453 1 33.84 25 LEU B N 1
ATOM 1265 C CA . LEU B 1 25 ? -4.438 7.93 18.344 1 33.84 25 LEU B CA 1
ATOM 1266 C C . LEU B 1 25 ? -4.723 8.602 19.688 1 33.84 25 LEU B C 1
ATOM 1268 O O . LEU B 1 25 ? -5.844 9.055 19.938 1 33.84 25 LEU B O 1
ATOM 1272 N N . THR B 1 26 ? -3.865 8.492 20.719 1 33.03 26 THR B N 1
ATOM 1273 C CA . THR B 1 26 ? -4.227 9.102 21.984 1 33.03 26 THR B CA 1
ATOM 1274 C C . THR B 1 26 ? -4.426 10.602 21.844 1 33.03 26 THR B C 1
ATOM 1276 O O . THR B 1 26 ? -4.516 11.328 22.844 1 33.03 26 THR B O 1
ATOM 1279 N N . GLU B 1 27 ? -4.02 11.312 20.859 1 36.34 27 GLU B N 1
ATOM 1280 C CA . GLU B 1 27 ? -4.258 12.711 21.203 1 36.34 27 GLU B CA 1
ATOM 1281 C C . GLU B 1 27 ? -5.629 12.898 21.844 1 36.34 27 GLU B C 1
ATOM 1283 O O . GLU B 1 27 ? -6.641 12.461 21.297 1 36.34 27 GLU B O 1
ATOM 1288 N N . SER B 1 28 ? -5.809 12.891 23.203 1 35.28 28 SER B N 1
ATOM 1289 C CA . SER B 1 28 ? -6.871 13.406 24.062 1 35.28 28 SER B CA 1
ATOM 1290 C C . SER B 1 28 ? -7.559 14.609 23.438 1 35.28 28 SER B C 1
ATOM 1292 O O . SER B 1 28 ? -8.062 15.484 24.141 1 35.28 28 SER B O 1
ATOM 1294 N N . HIS B 1 29 ? -7.016 15.234 22.359 1 36.53 29 HIS B N 1
ATOM 1295 C CA . HIS B 1 29 ? -7.938 16.312 22.047 1 36.53 29 HIS B CA 1
ATOM 1296 C C . HIS B 1 29 ? -9.383 15.844 22.094 1 36.53 29 HIS B C 1
ATOM 1298 O O . HIS B 1 29 ? -9.656 14.648 21.953 1 36.53 29 HIS B O 1
ATOM 1304 N N . SER B 1 30 ? -10.266 16.375 22.891 1 39.5 30 SER B N 1
ATOM 1305 C CA . SER B 1 30 ? -11.703 16.203 22.719 1 39.5 30 SER B CA 1
ATOM 1306 C C . SER B 1 30 ? -12.031 15.664 21.328 1 39.5 30 SER B C 1
ATOM 1308 O O . SER B 1 30 ? -11.727 16.312 20.328 1 39.5 30 SER B O 1
ATOM 1310 N N . PRO B 1 31 ? -11.859 14.297 20.969 1 42.94 31 PRO B N 1
ATOM 1311 C CA . PRO B 1 31 ? -12.141 13.805 19.609 1 42.94 31 PRO B CA 1
ATOM 1312 C C . PRO B 1 31 ? -13.203 14.633 18.891 1 42.94 31 PRO B C 1
ATOM 1314 O O . PRO B 1 31 ? -14.359 14.672 19.312 1 42.94 31 PRO B O 1
ATOM 1317 N N . SER B 1 32 ? -13.094 15.766 18.75 1 47.69 32 SER B N 1
ATOM 1318 C CA . SER B 1 32 ? -14.117 16.172 17.797 1 47.69 32 SER B CA 1
ATOM 1319 C C . SER B 1 32 ? -14.57 15.016 16.922 1 47.69 32 SER B C 1
ATOM 1321 O O . SER B 1 32 ? -13.742 14.25 16.406 1 47.69 32 SER B O 1
ATOM 1323 N N . LEU B 1 33 ? -15.602 14.195 17.281 1 57.19 33 LEU B N 1
ATOM 1324 C CA . LEU B 1 33 ? -16.438 13.164 16.672 1 57.19 33 LEU B CA 1
ATOM 1325 C C . LEU B 1 33 ? -16.453 13.312 15.156 1 57.19 33 LEU B C 1
ATOM 1327 O O . LEU B 1 33 ? -17.391 13.867 14.586 1 57.19 33 LEU B O 1
ATOM 1331 N N . SER B 1 34 ? -15.328 13.641 14.516 1 74.44 34 SER B N 1
ATOM 1332 C CA . SER B 1 34 ? -15.516 13.734 13.07 1 74.44 34 SER B CA 1
ATOM 1333 C C . SER B 1 34 ? -15.977 12.398 12.484 1 74.44 34 SER B C 1
ATOM 1335 O O . SER B 1 34 ? -15.453 11.344 12.844 1 74.44 34 SER B O 1
ATOM 1337 N N . VAL B 1 35 ? -17.188 12.359 12.094 1 87.44 35 VAL B N 1
ATOM 1338 C CA . VAL B 1 35 ? -17.75 11.242 11.344 1 87.44 35 VAL B CA 1
ATOM 1339 C C . VAL B 1 35 ? -17.484 11.438 9.852 1 87.44 35 VAL B C 1
ATOM 1341 O O . VAL B 1 35 ? -17.719 12.523 9.305 1 87.44 35 VAL B O 1
ATOM 1344 N N . VAL B 1 36 ? -16.672 10.508 9.352 1 88 36 VAL B N 1
ATOM 1345 C CA . VAL B 1 36 ? -16.359 10.539 7.926 1 88 36 VAL B CA 1
ATOM 1346 C C . VAL B 1 36 ? -16.828 9.242 7.266 1 88 36 VAL B C 1
ATOM 1348 O O . VAL B 1 36 ? -16.422 8.148 7.68 1 88 36 VAL B O 1
ATOM 1351 N N . PRO B 1 37 ? -17.719 9.328 6.324 1 95.25 37 PRO B N 1
ATOM 1352 C CA . PRO B 1 37 ? -18.109 8.109 5.605 1 95.25 37 PRO B CA 1
ATOM 1353 C C . PRO B 1 37 ? -16.938 7.426 4.918 1 95.25 37 PRO B C 1
ATOM 1355 O O . PRO B 1 37 ? -15.93 8.078 4.617 1 95.25 37 PRO B O 1
ATOM 1358 N N . PRO B 1 38 ? -17.047 6.105 4.699 1 95.38 38 PRO B N 1
ATOM 1359 C CA . PRO B 1 38 ? -15.969 5.398 4.004 1 95.38 38 PRO B CA 1
ATOM 1360 C C . PRO B 1 38 ? -15.758 5.898 2.576 1 95.38 38 PRO B C 1
ATOM 1362 O O . PRO B 1 38 ? -16.734 6.125 1.849 1 95.38 38 PRO B O 1
ATOM 1365 N N . LYS B 1 39 ? -14.508 6.113 2.219 1 95.81 39 LYS B N 1
ATOM 1366 C CA . LYS B 1 39 ? -14.164 6.539 0.866 1 95.81 39 LYS B CA 1
ATOM 1367 C C . LYS B 1 39 ? -12.859 5.902 0.403 1 95.81 39 LYS B C 1
ATOM 1369 O O . LYS B 1 39 ? -11.898 5.816 1.17 1 95.81 39 LYS B O 1
ATOM 1374 N N . ILE B 1 40 ? -12.836 5.367 -0.854 1 96.75 40 ILE B N 1
ATOM 1375 C CA . ILE B 1 40 ? -11.586 5.004 -1.522 1 96.75 40 ILE B CA 1
ATOM 1376 C C . ILE B 1 40 ? -10.992 6.227 -2.215 1 96.75 40 ILE B C 1
ATOM 1378 O O . ILE B 1 40 ? -11.484 6.652 -3.264 1 96.75 40 ILE B O 1
ATOM 1382 N N . GLN B 1 41 ? -10.047 6.746 -1.556 1 93 41 GLN B N 1
ATOM 1383 C CA . GLN B 1 41 ? -9.438 7.98 -2.047 1 93 41 GLN B CA 1
ATOM 1384 C C . GLN B 1 41 ? -8.672 7.738 -3.346 1 93 41 GLN B C 1
ATOM 1386 O O . GLN B 1 41 ? -8.68 8.586 -4.242 1 93 41 GLN B O 1
ATOM 1391 N N . LYS B 1 42 ? -7.961 6.668 -3.404 1 92.19 42 LYS B N 1
ATOM 1392 C CA . LYS B 1 42 ? -7.242 6.219 -4.594 1 92.19 42 LYS B CA 1
ATOM 1393 C C . LYS B 1 42 ? -7.355 4.707 -4.77 1 92.19 42 LYS B C 1
ATOM 1395 O O . LYS B 1 42 ? -6.945 3.943 -3.895 1 92.19 42 LYS B O 1
ATOM 1400 N N . GLY B 1 43 ? -7.875 4.293 -5.871 1 95.5 43 GLY B N 1
ATOM 1401 C CA . GLY B 1 43 ? -7.977 2.873 -6.172 1 95.5 43 GLY B CA 1
ATOM 1402 C C . GLY B 1 43 ? -6.73 2.314 -6.832 1 95.5 43 GLY B C 1
ATOM 1403 O O . GLY B 1 43 ? -5.668 2.941 -6.797 1 95.5 43 GLY B O 1
ATOM 1404 N N . PHE B 1 44 ? -6.809 1.086 -7.262 1 95.38 44 PHE B N 1
ATOM 1405 C CA . PHE B 1 44 ? -5.785 0.447 -8.078 1 95.38 44 PHE B CA 1
ATOM 1406 C C . PHE B 1 44 ? -6.207 0.4 -9.539 1 95.38 44 PHE B C 1
ATOM 1408 O O . PHE B 1 44 ? -7.398 0.469 -9.852 1 95.38 44 PHE B O 1
ATOM 1415 N N . GLY B 1 45 ? -5.273 0.419 -10.352 1 95.44 45 GLY B N 1
ATOM 1416 C CA . GLY B 1 45 ? -5.578 0.425 -11.773 1 95.44 45 GLY B CA 1
ATOM 1417 C C . GLY B 1 45 ? -5.41 -0.933 -12.43 1 95.44 45 GLY B C 1
ATOM 1418 O O . GLY B 1 45 ? -4.957 -1.884 -11.789 1 95.44 45 GLY B O 1
ATOM 1419 N N . ASN B 1 46 ? -5.867 -0.921 -13.719 1 98.12 46 ASN B N 1
ATOM 1420 C CA . ASN B 1 46 ? -5.621 -2.139 -14.484 1 98.12 46 ASN B CA 1
ATOM 1421 C C . ASN B 1 46 ? -4.156 -2.555 -14.422 1 98.12 46 ASN B C 1
ATOM 1423 O O . ASN B 1 46 ? -3.262 -1.708 -14.5 1 98.12 46 ASN B O 1
ATOM 1427 N N . THR B 1 47 ? -3.977 -3.863 -14.281 1 96.69 47 THR B N 1
ATOM 1428 C CA . THR B 1 47 ? -2.617 -4.352 -14.078 1 96.69 47 THR B CA 1
ATOM 1429 C C . THR B 1 47 ? -2.307 -5.5 -15.031 1 96.69 47 THR B C 1
ATOM 1431 O O . THR B 1 47 ? -3.084 -6.449 -15.141 1 96.69 47 THR B O 1
ATOM 1434 N N . LYS B 1 48 ? -1.235 -5.348 -15.703 1 96.56 48 LYS B N 1
ATOM 1435 C CA . LYS B 1 48 ? -0.68 -6.441 -16.5 1 96.56 48 LYS B CA 1
ATOM 1436 C C . LYS B 1 48 ? 0.525 -7.066 -15.797 1 96.56 48 LYS B C 1
ATOM 1438 O O . LYS B 1 48 ? 1.396 -6.355 -15.289 1 96.56 48 LYS B O 1
ATOM 1443 N N . ALA B 1 49 ? 0.5 -8.375 -15.734 1 95.5 49 ALA B N 1
ATOM 1444 C CA . ALA B 1 49 ? 1.592 -9.078 -15.062 1 95.5 49 ALA B CA 1
ATOM 1445 C C . ALA B 1 49 ? 1.999 -10.328 -15.836 1 95.5 49 ALA B C 1
ATOM 1447 O O . ALA B 1 49 ? 1.248 -10.812 -16.688 1 95.5 49 ALA B O 1
ATOM 1448 N N . LEU B 1 50 ? 3.256 -10.75 -15.539 1 93.56 50 LEU B N 1
ATOM 1449 C CA . LEU B 1 50 ? 3.738 -12.008 -16.109 1 93.56 50 LEU B CA 1
ATOM 1450 C C . LEU B 1 50 ? 3.602 -13.148 -15.117 1 93.56 50 LEU B C 1
ATOM 1452 O O . LEU B 1 50 ? 3.719 -12.938 -13.906 1 93.56 50 LEU B O 1
ATOM 1456 N N . LYS B 1 51 ? 3.359 -14.281 -15.672 1 94.69 51 LYS B N 1
ATOM 1457 C CA . LYS B 1 51 ? 3.342 -15.477 -14.836 1 94.69 51 LYS B CA 1
ATOM 1458 C C . LYS B 1 51 ? 4.578 -15.547 -13.945 1 94.69 51 LYS B C 1
ATOM 1460 O O . LYS B 1 51 ? 5.691 -15.266 -14.398 1 94.69 51 LYS B O 1
ATOM 1465 N N . GLY B 1 52 ? 4.332 -15.844 -12.664 1 90.69 52 GLY B N 1
ATOM 1466 C CA . GLY B 1 52 ? 5.441 -16.062 -11.75 1 90.69 52 GLY B CA 1
ATOM 1467 C C . GLY B 1 52 ? 5.797 -14.828 -10.945 1 90.69 52 GLY B C 1
ATOM 1468 O O . GLY B 1 52 ? 6.523 -14.914 -9.953 1 90.69 52 GLY B O 1
ATOM 1469 N N . THR B 1 53 ? 5.285 -13.672 -11.32 1 89.56 53 THR B N 1
ATOM 1470 C CA . THR B 1 53 ? 5.598 -12.438 -10.617 1 89.56 53 THR B CA 1
ATOM 1471 C C . THR B 1 53 ? 4.656 -12.227 -9.43 1 89.56 53 THR B C 1
ATOM 1473 O O . THR B 1 53 ? 3.729 -13.008 -9.227 1 89.56 53 THR B O 1
ATOM 1476 N N . THR B 1 54 ? 4.965 -11.305 -8.625 1 91.38 54 THR B N 1
ATOM 1477 C CA . THR B 1 54 ? 4.094 -10.883 -7.535 1 91.38 54 THR B CA 1
ATOM 1478 C C . THR B 1 54 ? 3.23 -9.695 -7.961 1 91.38 54 THR B C 1
ATOM 1480 O O . THR B 1 54 ? 3.74 -8.711 -8.5 1 91.38 54 THR B O 1
ATOM 1483 N N . ILE B 1 55 ? 1.945 -9.82 -7.77 1 96.12 55 ILE B N 1
ATOM 1484 C CA . ILE B 1 55 ? 1.013 -8.734 -8.055 1 96.12 55 ILE B CA 1
ATOM 1485 C C . ILE B 1 55 ? 0.561 -8.086 -6.742 1 96.12 55 ILE B C 1
ATOM 1487 O O . ILE B 1 55 ? 0.23 -8.781 -5.781 1 96.12 55 ILE B O 1
ATOM 1491 N N . THR B 1 56 ? 0.623 -6.77 -6.609 1 96.19 56 THR B N 1
ATOM 1492 C CA . THR B 1 56 ? 0.059 -6.031 -5.488 1 96.19 56 THR B CA 1
ATOM 1493 C C . THR B 1 56 ? -0.965 -5.012 -5.973 1 96.19 56 THR B C 1
ATOM 1495 O O . THR B 1 56 ? -0.681 -4.215 -6.871 1 96.19 56 THR B O 1
ATOM 1498 N N . LEU B 1 57 ? -2.117 -5.043 -5.453 1 97.44 57 LEU B N 1
ATOM 1499 C CA . LEU B 1 57 ? -3.178 -4.062 -5.664 1 97.44 57 LEU B CA 1
ATOM 1500 C C . LEU B 1 57 ? -3.443 -3.268 -4.387 1 97.44 57 LEU B C 1
ATOM 1502 O O . LEU B 1 57 ? -3.857 -3.834 -3.375 1 97.44 57 LEU B O 1
ATOM 1506 N N . THR B 1 58 ? -3.215 -2.049 -4.391 1 95.69 58 THR B N 1
ATOM 1507 C CA . THR B 1 58 ? -3.318 -1.229 -3.189 1 95.69 58 THR B CA 1
ATOM 1508 C C . THR B 1 58 ? -4.352 -0.122 -3.377 1 95.69 58 THR B C 1
ATOM 1510 O O . THR B 1 58 ? -4.371 0.547 -4.41 1 95.69 58 THR B O 1
ATOM 1513 N N . ALA B 1 59 ? -5.191 0.066 -2.457 1 96.5 59 ALA B N 1
ATOM 1514 C CA . ALA B 1 59 ? -6.137 1.177 -2.41 1 96.5 59 ALA B CA 1
ATOM 1515 C C . ALA B 1 59 ? -5.902 2.047 -1.18 1 96.5 59 ALA B C 1
ATOM 1517 O O . ALA B 1 59 ? -5.609 1.535 -0.097 1 96.5 59 ALA B O 1
ATOM 1518 N N . GLN B 1 60 ? -5.988 3.352 -1.366 1 94.75 60 GLN B N 1
ATOM 1519 C CA . GLN B 1 60 ? -6.031 4.293 -0.251 1 94.75 60 GLN B CA 1
ATOM 1520 C C . GLN B 1 60 ? -7.461 4.5 0.243 1 94.75 60 GLN B C 1
ATOM 1522 O O . GLN B 1 60 ? -8.352 4.812 -0.544 1 94.75 60 GLN B O 1
ATOM 1527 N N . ILE B 1 61 ? -7.629 4.301 1.537 1 95 61 ILE B N 1
ATOM 1528 C CA . ILE B 1 61 ? -8.984 4.309 2.074 1 95 61 ILE B CA 1
ATOM 1529 C C . ILE B 1 61 ? -9.07 5.277 3.25 1 95 61 ILE B C 1
ATOM 1531 O O . ILE B 1 61 ? -8.062 5.578 3.891 1 95 61 ILE B O 1
ATOM 1535 N N . MET B 1 62 ? -10.273 5.816 3.484 1 91.19 62 MET B N 1
ATOM 1536 C CA . MET B 1 62 ? -10.539 6.676 4.637 1 91.19 62 MET B CA 1
ATOM 1537 C C . MET B 1 62 ? -11.93 6.418 5.199 1 91.19 62 MET B C 1
ATOM 1539 O O . MET B 1 62 ? -12.781 5.84 4.52 1 91.19 62 MET B O 1
ATOM 1543 N N . GLY B 1 63 ? -12.086 6.848 6.488 1 89.19 63 GLY B N 1
ATOM 1544 C CA . GLY B 1 63 ? -13.367 6.73 7.172 1 89.19 63 GLY B CA 1
ATOM 1545 C C . GLY B 1 63 ? -13.242 6.809 8.688 1 89.19 63 GLY B C 1
ATOM 1546 O O . GLY B 1 63 ? -12.273 6.316 9.258 1 89.19 63 GLY B O 1
ATOM 1547 N N . GLU B 1 64 ? -14.266 7.457 9.25 1 84.81 64 GLU B N 1
ATOM 1548 C CA . GLU B 1 64 ? -14.398 7.535 10.695 1 84.81 64 GLU B CA 1
ATOM 1549 C C . GLU B 1 64 ? -15.844 7.301 11.133 1 84.81 64 GLU B C 1
ATOM 1551 O O . GLU B 1 64 ? -16.734 8.086 10.797 1 84.81 64 GLU B O 1
ATOM 1556 N N . PRO B 1 65 ? -16.109 6.301 11.781 1 87.69 65 PRO B N 1
ATOM 1557 C CA . PRO B 1 65 ? -15.195 5.336 12.391 1 87.69 65 PRO B CA 1
ATOM 1558 C C . PRO B 1 65 ? -14.445 4.496 11.359 1 87.69 65 PRO B C 1
ATOM 1560 O O . PRO B 1 65 ? -14.812 4.496 10.18 1 87.69 65 PRO B O 1
ATOM 1563 N N . VAL B 1 66 ? -13.406 3.775 11.789 1 82.44 66 VAL B N 1
ATOM 1564 C CA . VAL B 1 66 ? -12.555 2.977 10.922 1 82.44 66 VAL B CA 1
ATOM 1565 C C . VAL B 1 66 ? -13.406 2.033 10.078 1 82.44 66 VAL B C 1
ATOM 1567 O O . VAL B 1 66 ? -14.367 1.437 10.578 1 82.44 66 VAL B O 1
ATOM 1570 N N . THR B 1 67 ? -12.945 1.86 8.852 1 89.19 67 THR B N 1
ATOM 1571 C CA . THR B 1 67 ? -13.742 1.095 7.895 1 89.19 67 THR B CA 1
ATOM 1572 C C . THR B 1 67 ? -13.336 -0.376 7.91 1 89.19 67 THR B C 1
ATOM 1574 O O . THR B 1 67 ? -12.164 -0.7 8.102 1 89.19 67 THR B O 1
ATOM 1577 N N . ASN B 1 68 ? -14.297 -1.278 7.766 1 89.5 68 ASN B N 1
ATOM 1578 C CA . ASN B 1 68 ? -14.039 -2.645 7.324 1 89.5 68 ASN B CA 1
ATOM 1579 C C . ASN B 1 68 ? -13.812 -2.715 5.816 1 89.5 68 ASN B C 1
ATOM 1581 O O . ASN B 1 68 ? -14.414 -1.949 5.062 1 89.5 68 ASN B O 1
ATOM 1585 N N . ASN B 1 69 ? -12.883 -3.568 5.457 1 93.06 69 ASN B N 1
ATOM 1586 C CA . ASN B 1 69 ? -12.648 -3.68 4.023 1 93.06 69 ASN B CA 1
ATOM 1587 C C . ASN B 1 69 ? -12.633 -5.137 3.57 1 93.06 69 ASN B C 1
ATOM 1589 O O . ASN B 1 69 ? -12.461 -6.043 4.387 1 93.06 69 ASN B O 1
ATOM 1593 N N . GLY B 1 70 ? -12.906 -5.34 2.262 1 94.94 70 GLY B N 1
ATOM 1594 C CA . GLY B 1 70 ? -12.922 -6.656 1.637 1 94.94 70 GLY B CA 1
ATOM 1595 C C . GLY B 1 70 ? -12.547 -6.621 0.168 1 94.94 70 GLY B C 1
ATOM 1596 O O . GLY B 1 70 ? -12.555 -5.555 -0.456 1 94.94 70 GLY B O 1
ATOM 1597 N N . TRP B 1 71 ? -12.195 -7.801 -0.302 1 97.31 71 TRP B N 1
ATOM 1598 C CA . TRP B 1 71 ? -11.781 -7.957 -1.692 1 97.31 71 TRP B CA 1
ATOM 1599 C C . TRP B 1 71 ? -12.531 -9.109 -2.359 1 97.31 71 TRP B C 1
ATOM 1601 O O . TRP B 1 71 ? -12.75 -10.148 -1.741 1 97.31 71 TRP B O 1
ATOM 1611 N N . CYS B 1 72 ? -12.836 -8.898 -3.639 1 98.38 72 CYS B N 1
ATOM 1612 C CA . CYS B 1 72 ? -13.477 -9.93 -4.453 1 98.38 72 CYS B CA 1
ATOM 1613 C C . CYS B 1 72 ? -12.773 -10.07 -5.801 1 98.38 72 CYS B C 1
ATOM 1615 O O . CYS B 1 72 ? -12.211 -9.102 -6.32 1 98.38 72 CYS B O 1
ATOM 1617 N N . LYS B 1 73 ? -12.789 -11.242 -6.25 1 98.62 73 LYS B N 1
ATOM 1618 C CA . LYS B 1 73 ? -12.406 -11.539 -7.625 1 98.62 73 LYS B CA 1
ATOM 1619 C C . LYS B 1 73 ? -13.578 -12.141 -8.406 1 98.62 73 LYS B C 1
ATOM 1621 O O . LYS B 1 73 ? -14.164 -13.141 -7.992 1 98.62 73 LYS B O 1
ATOM 1626 N N . ASP B 1 74 ? -13.844 -11.461 -9.508 1 98.56 74 ASP B N 1
ATOM 1627 C CA . ASP B 1 74 ? -14.914 -11.906 -10.391 1 98.56 74 ASP B CA 1
ATOM 1628 C C . ASP B 1 74 ? -16.203 -12.156 -9.609 1 98.56 74 ASP B C 1
ATOM 1630 O O . ASP B 1 74 ? -16.875 -13.172 -9.812 1 98.56 74 ASP B O 1
ATOM 1634 N N . GLY B 1 75 ? -16.422 -11.32 -8.664 1 97.38 75 GLY B N 1
ATOM 1635 C CA . GLY B 1 75 ? -17.688 -11.32 -7.945 1 97.38 75 GLY B CA 1
ATOM 1636 C C . GLY B 1 75 ? -17.672 -12.234 -6.73 1 97.38 75 GLY B C 1
ATOM 1637 O O . GLY B 1 75 ? -18.641 -12.281 -5.973 1 97.38 75 GLY B O 1
ATOM 1638 N N . GLU B 1 76 ? -16.594 -12.938 -6.531 1 98 76 GLU B N 1
ATOM 1639 C CA . GLU B 1 76 ? -16.5 -13.836 -5.383 1 98 76 GLU B CA 1
ATOM 1640 C C . GLU B 1 76 ? -15.469 -13.328 -4.375 1 98 76 GLU B C 1
ATOM 1642 O O . GLU B 1 76 ? -14.398 -12.859 -4.758 1 98 76 GLU B O 1
ATOM 1647 N N . ASP B 1 77 ? -15.82 -13.516 -3.037 1 97.06 77 ASP B N 1
ATOM 1648 C CA . ASP B 1 77 ? -14.891 -13.094 -1.991 1 97.06 77 ASP B CA 1
ATOM 1649 C C . ASP B 1 77 ? -13.57 -13.836 -2.09 1 97.06 77 ASP B C 1
ATOM 1651 O O . ASP B 1 77 ? -13.547 -15.047 -2.318 1 97.06 77 ASP B O 1
ATOM 1655 N N . ILE B 1 78 ? -12.547 -13.141 -1.912 1 96.5 78 ILE B N 1
ATOM 1656 C CA . ILE B 1 78 ? -11.227 -13.758 -1.944 1 96.5 78 ILE B CA 1
ATOM 1657 C C . ILE B 1 78 ? -10.93 -14.398 -0.591 1 96.5 78 ILE B C 1
ATOM 1659 O O . ILE B 1 78 ? -10.992 -13.734 0.445 1 96.5 78 ILE B O 1
ATOM 1663 N N . GLU B 1 79 ? -10.688 -15.664 -0.616 1 93.25 79 GLU B N 1
ATOM 1664 C CA . GLU B 1 79 ? -10.219 -16.359 0.578 1 93.25 79 GLU B CA 1
ATOM 1665 C C . GLU B 1 79 ? -8.703 -16.312 0.686 1 93.25 79 GLU B C 1
ATOM 1667 O O . GLU B 1 79 ? -7.992 -16.781 -0.208 1 93.25 79 GLU B O 1
ATOM 1672 N N . GLU B 1 80 ? -8.234 -15.773 1.773 1 89.12 80 GLU B N 1
ATOM 1673 C CA . GLU B 1 80 ? -6.793 -15.602 1.934 1 89.12 80 GLU B CA 1
ATOM 1674 C C . GLU B 1 80 ? -6.098 -16.938 2.176 1 89.12 80 GLU B C 1
ATOM 1676 O O . GLU B 1 80 ? -6.676 -17.844 2.785 1 89.12 80 GLU B O 1
ATOM 1681 N N . ASP B 1 81 ? -4.953 -17.062 1.646 1 90.19 81 ASP B N 1
ATOM 1682 C CA . A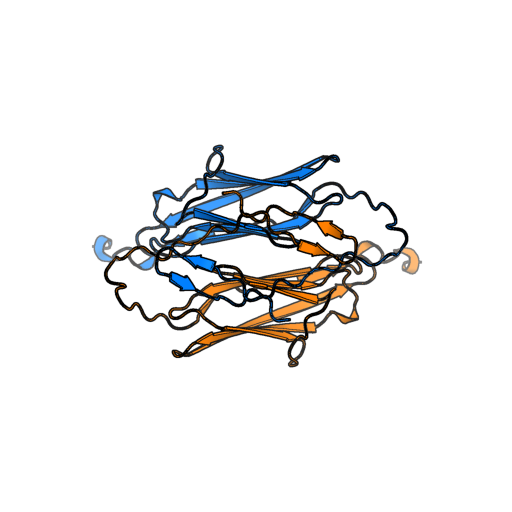SP B 1 81 ? -4.07 -18.188 1.914 1 90.19 81 ASP B CA 1
ATOM 1683 C C . ASP B 1 81 ? -2.605 -17.766 1.876 1 90.19 81 ASP B C 1
ATOM 1685 O O . ASP B 1 81 ? -2.293 -16.578 2.031 1 90.19 81 ASP B O 1
ATOM 1689 N N . ASP B 1 82 ? -1.706 -18.703 1.778 1 85.69 82 ASP B N 1
ATOM 1690 C CA . ASP B 1 82 ? -0.282 -18.391 1.821 1 85.69 82 ASP B CA 1
ATOM 1691 C C . ASP B 1 82 ? 0.155 -17.656 0.561 1 85.69 82 ASP B C 1
ATOM 1693 O O . ASP B 1 82 ? 1.204 -17 0.546 1 85.69 82 ASP B O 1
ATOM 1697 N N . ARG B 1 83 ? -0.577 -17.75 -0.479 1 90.94 83 ARG B N 1
ATOM 1698 C CA . ARG B 1 83 ? -0.216 -17.172 -1.77 1 90.94 83 ARG B CA 1
ATOM 1699 C C . ARG B 1 83 ? -0.959 -15.859 -2.01 1 90.94 83 ARG B C 1
ATOM 1701 O O . ARG B 1 83 ? -0.376 -14.883 -2.498 1 90.94 83 ARG B O 1
ATO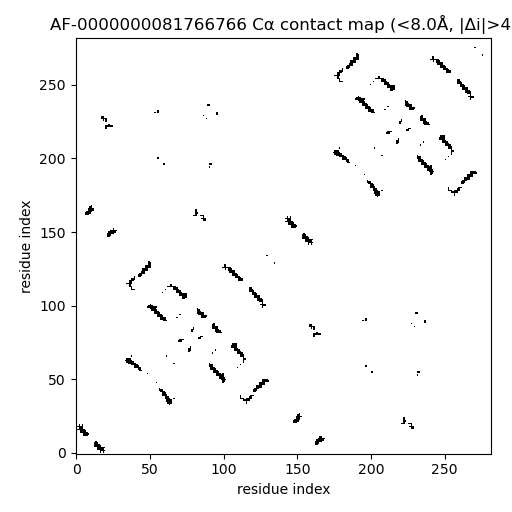M 1708 N N . VAL B 1 84 ? -2.242 -15.898 -1.725 1 94.44 84 VAL B N 1
ATOM 1709 C CA . VAL B 1 84 ? -3.121 -14.75 -1.934 1 94.44 84 VAL B CA 1
ATOM 1710 C C . VAL B 1 84 ? -3.607 -14.219 -0.587 1 94.44 84 VAL B C 1
ATOM 1712 O O . VAL B 1 84 ? -4.34 -14.906 0.13 1 94.44 84 VAL B O 1
ATOM 1715 N N . PHE B 1 85 ? -3.199 -12.891 -0.264 1 91.75 85 PHE B N 1
ATOM 1716 C CA . PHE B 1 85 ? -3.551 -12.375 1.051 1 91.75 85 PHE B CA 1
ATOM 1717 C C . PHE B 1 85 ? -3.664 -10.852 1.017 1 91.75 85 PHE B C 1
ATOM 1719 O O . PHE B 1 85 ? -3.232 -10.211 0.055 1 91.75 85 PHE B O 1
ATOM 1726 N N . VAL B 1 86 ? -4.301 -10.359 2.062 1 92.5 86 VAL B N 1
ATOM 1727 C CA . VAL B 1 86 ? -4.574 -8.93 2.158 1 92.5 86 VAL B CA 1
ATOM 1728 C C . VAL B 1 86 ? -3.793 -8.328 3.326 1 92.5 86 VAL B C 1
ATOM 1730 O O . VAL B 1 86 ? -3.74 -8.914 4.41 1 92.5 86 VAL B O 1
ATOM 1733 N N . GLU B 1 87 ? -3.143 -7.27 3.127 1 88.25 87 GLU B N 1
ATOM 1734 C CA . GLU B 1 87 ? -2.486 -6.477 4.16 1 88.25 87 GLU B CA 1
ATOM 1735 C C . GLU B 1 87 ? -3.186 -5.137 4.359 1 88.25 87 GLU B C 1
ATOM 1737 O O . GLU B 1 87 ? -3.363 -4.375 3.404 1 88.25 87 GLU B O 1
ATOM 1742 N N . ILE B 1 88 ? -3.588 -4.895 5.625 1 87.88 88 ILE B N 1
ATOM 1743 C CA . ILE B 1 88 ? -4.328 -3.682 5.945 1 87.88 88 ILE B CA 1
ATOM 1744 C C . ILE B 1 88 ? -3.414 -2.689 6.656 1 87.88 88 ILE B C 1
ATOM 1746 O O . ILE B 1 88 ? -2.805 -3.018 7.676 1 87.88 88 ILE B O 1
ATOM 1750 N N . GLY B 1 89 ? -3.25 -1.515 6.109 1 85 89 GLY B N 1
ATOM 1751 C CA . GLY B 1 89 ? -2.543 -0.417 6.75 1 85 89 GLY B CA 1
ATOM 1752 C C . GLY B 1 89 ? -3.471 0.613 7.363 1 85 89 GLY B C 1
ATOM 1753 O O . GLY B 1 89 ? -4.688 0.422 7.391 1 85 89 GLY B O 1
ATOM 1754 N N . THR B 1 90 ? -2.879 1.694 7.895 1 84.06 90 THR B N 1
ATOM 1755 C CA . THR B 1 90 ? -3.646 2.758 8.531 1 84.06 90 THR B CA 1
ATOM 1756 C C . THR B 1 90 ? -4.574 3.436 7.527 1 84.06 90 THR B C 1
ATOM 1758 O O . THR B 1 90 ? -5.734 3.715 7.836 1 84.06 90 THR B O 1
ATO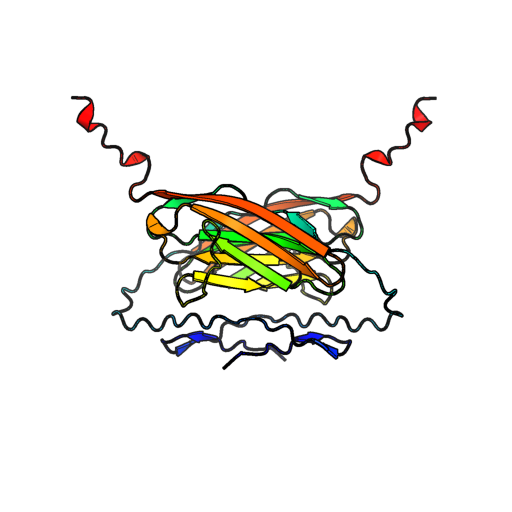M 1761 N N . ALA B 1 91 ? -4.086 3.65 6.34 1 91.25 91 ALA B N 1
ATOM 1762 C CA . ALA B 1 91 ? -4.879 4.348 5.332 1 91.25 91 ALA B CA 1
ATOM 1763 C C . ALA B 1 91 ? -4.848 3.609 3.998 1 91.25 91 ALA B C 1
ATOM 1765 O O . ALA B 1 91 ? -5.039 4.215 2.941 1 91.25 91 ALA B O 1
ATOM 1766 N N . THR B 1 92 ? -4.473 2.279 4.094 1 93.12 92 THR B N 1
ATOM 1767 C CA . THR B 1 92 ? -4.383 1.515 2.854 1 93.12 92 THR B CA 1
ATOM 1768 C C . THR B 1 92 ? -4.848 0.078 3.068 1 93.12 92 THR B C 1
ATOM 1770 O O . THR B 1 92 ? -4.859 -0.414 4.199 1 93.12 92 THR B O 1
ATOM 1773 N N . THR B 1 93 ? -5.324 -0.598 2.102 1 94.31 93 THR B N 1
ATOM 1774 C CA . THR B 1 93 ? -5.5 -2.043 2 1 94.31 93 THR B CA 1
ATOM 1775 C C . THR B 1 93 ? -4.844 -2.582 0.734 1 94.31 93 THR B C 1
ATOM 1777 O O . THR B 1 93 ? -4.984 -1.998 -0.343 1 94.31 93 THR B O 1
ATOM 1780 N N . THR B 1 94 ? -4.047 -3.605 0.864 1 94.94 94 THR B N 1
ATOM 1781 C CA . THR B 1 94 ? -3.281 -4.145 -0.254 1 94.94 94 THR B CA 1
ATOM 1782 C C . THR B 1 94 ? -3.551 -5.637 -0.422 1 94.94 94 THR B C 1
ATOM 1784 O O . THR B 1 94 ? -3.344 -6.422 0.508 1 94.94 94 THR B O 1
ATOM 1787 N N . LEU B 1 95 ? -4.043 -6.051 -1.583 1 97.06 95 LEU B N 1
ATOM 1788 C CA . LEU B 1 95 ? -4.098 -7.457 -1.961 1 97.06 95 LEU B CA 1
ATOM 1789 C C . LEU B 1 95 ? -2.795 -7.891 -2.625 1 97.06 95 LEU B C 1
ATOM 1791 O O . LEU B 1 95 ? -2.346 -7.27 -3.59 1 97.06 95 LEU B O 1
ATOM 1795 N N . THR B 1 96 ? -2.199 -8.93 -2.104 1 94.81 96 THR B N 1
ATOM 1796 C CA . THR B 1 96 ? -0.968 -9.469 -2.672 1 94.81 96 THR B CA 1
ATOM 1797 C C . THR B 1 96 ? -1.194 -10.875 -3.217 1 94.81 96 THR B C 1
ATOM 1799 O O . THR B 1 96 ? -1.792 -11.719 -2.545 1 94.81 96 THR B O 1
ATOM 1802 N N . ILE B 1 97 ? -0.822 -11.102 -4.438 1 96.75 97 ILE B N 1
ATOM 1803 C CA . ILE B 1 97 ? -0.855 -12.406 -5.082 1 96.75 97 ILE B CA 1
ATOM 1804 C C . ILE B 1 97 ? 0.566 -12.852 -5.418 1 96.75 97 ILE B C 1
ATOM 1806 O O . ILE B 1 97 ? 1.213 -12.273 -6.297 1 96.75 97 ILE B O 1
ATOM 1810 N N . LEU B 1 98 ? 1.048 -13.867 -4.742 1 89.75 98 LEU B N 1
ATOM 1811 C CA . LEU B 1 98 ? 2.377 -14.406 -5.012 1 89.75 98 LEU B CA 1
ATOM 1812 C C . LEU B 1 98 ? 2.336 -15.398 -6.172 1 89.75 98 LEU B C 1
ATOM 1814 O O . LEU B 1 98 ? 1.318 -16.062 -6.391 1 89.75 98 LEU B O 1
ATOM 1818 N N . ARG B 1 99 ? 3.469 -15.477 -6.918 1 92.88 99 ARG B N 1
ATOM 1819 C CA . ARG B 1 99 ? 3.605 -16.453 -7.988 1 92.88 99 ARG B CA 1
ATOM 1820 C C . ARG B 1 99 ? 2.381 -16.438 -8.898 1 92.88 99 ARG B C 1
ATOM 1822 O O . ARG B 1 99 ? 1.715 -17.469 -9.062 1 92.88 99 ARG B O 1
ATOM 1829 N N . ALA B 1 100 ? 2.168 -15.344 -9.531 1 96.12 100 ALA B N 1
ATOM 1830 C CA . ALA B 1 100 ? 0.982 -15.109 -10.352 1 96.12 100 ALA B CA 1
ATOM 1831 C C . ALA B 1 100 ? 0.879 -16.141 -11.477 1 96.12 100 ALA B C 1
ATOM 1833 O O . ALA B 1 100 ? 1.894 -16.547 -12.047 1 96.12 100 ALA B O 1
ATOM 1834 N N . THR B 1 101 ? -0.318 -16.578 -11.758 1 97.31 101 THR B N 1
ATOM 1835 C CA . THR B 1 101 ? -0.636 -17.469 -12.859 1 97.31 101 THR B CA 1
ATOM 1836 C C . THR B 1 101 ? -1.767 -16.891 -13.711 1 97.31 101 THR B C 1
ATOM 1838 O O . THR B 1 101 ? -2.496 -16 -13.266 1 97.31 101 THR B O 1
ATOM 1841 N N . PRO B 1 102 ? -1.949 -17.281 -14.945 1 97.88 102 PRO B N 1
ATOM 1842 C CA . PRO B 1 102 ? -3.047 -16.797 -15.781 1 97.88 102 PRO B CA 1
ATOM 1843 C C . PRO B 1 102 ? -4.414 -16.953 -15.117 1 97.88 102 PRO B C 1
ATOM 1845 O O . PRO B 1 102 ? -5.336 -16.188 -15.398 1 97.88 102 PRO B O 1
ATOM 1848 N N . GLN B 1 103 ? -4.527 -17.906 -14.172 1 97.81 103 GLN B N 1
ATOM 1849 C CA . GLN B 1 103 ? -5.785 -18.109 -13.453 1 97.81 103 GLN B CA 1
ATOM 1850 C C . GLN B 1 103 ? -6.09 -16.922 -12.531 1 97.81 103 GLN B C 1
ATOM 1852 O O . GLN B 1 103 ? -7.219 -16.766 -12.07 1 97.81 103 GLN B O 1
ATOM 1857 N N . ASP B 1 104 ? -5.09 -16.188 -12.25 1 98.19 104 ASP B N 1
ATOM 1858 C CA . ASP B 1 104 ? -5.281 -15.023 -11.391 1 98.19 104 ASP B CA 1
ATOM 1859 C C . ASP B 1 104 ? -5.84 -13.844 -12.18 1 98.19 104 ASP B C 1
ATOM 1861 O O . ASP B 1 104 ? -6.16 -12.797 -11.602 1 98.19 104 ASP B O 1
ATOM 1865 N N . SER B 1 105 ? -5.926 -13.914 -13.516 1 98.69 105 SER B N 1
ATOM 1866 C CA . SER B 1 105 ? -6.539 -12.852 -14.312 1 98.69 105 SER B CA 1
ATOM 1867 C C . SER B 1 105 ? -8.016 -12.703 -13.984 1 98.69 105 SER B C 1
ATOM 1869 O O . SER B 1 105 ? -8.688 -13.68 -13.641 1 98.69 105 SER B O 1
ATOM 1871 N N . GLY B 1 106 ? -8.523 -11.453 -14.016 1 98.75 106 GLY B N 1
ATOM 1872 C CA . GLY B 1 106 ? -9.93 -11.219 -13.766 1 98.75 106 GLY B CA 1
ATOM 1873 C C . GLY B 1 106 ? -10.219 -9.828 -13.234 1 98.75 106 GLY B C 1
ATOM 1874 O O . GLY B 1 106 ? -9.359 -8.945 -13.289 1 98.75 106 GLY B O 1
ATOM 1875 N N . LYS B 1 107 ? -11.43 -9.68 -12.891 1 98.88 107 LYS B N 1
ATOM 1876 C CA . LYS B 1 107 ? -11.875 -8.43 -12.281 1 98.88 107 LYS B CA 1
ATOM 1877 C C . LYS B 1 107 ? -11.703 -8.461 -10.766 1 98.88 107 LYS B C 1
ATOM 1879 O O . LYS B 1 107 ? -12.234 -9.352 -10.094 1 98.88 107 LYS B O 1
ATOM 1884 N N . TYR B 1 108 ? -10.961 -7.555 -10.266 1 98.81 108 TYR B N 1
ATOM 1885 C CA . TYR B 1 108 ? -10.789 -7.43 -8.828 1 98.81 108 TYR B CA 1
ATOM 1886 C C . TYR B 1 108 ? -11.523 -6.203 -8.297 1 98.81 108 TYR B C 1
ATOM 1888 O O . TYR B 1 108 ? -11.477 -5.129 -8.906 1 98.81 108 TYR B O 1
ATOM 1896 N N . GLU B 1 109 ? -12.172 -6.387 -7.164 1 98.69 109 GLU B N 1
ATOM 1897 C CA . GLU B 1 109 ? -12.945 -5.316 -6.535 1 98.69 109 GLU B CA 1
ATOM 1898 C C . GLU B 1 109 ? -12.594 -5.188 -5.055 1 98.69 109 GLU B C 1
ATOM 1900 O O . GLU B 1 109 ? -12.453 -6.191 -4.352 1 98.69 109 GLU B O 1
ATOM 1905 N N . VAL B 1 110 ? -12.391 -4.004 -4.598 1 98.31 110 VAL B N 1
ATOM 1906 C CA . VAL B 1 110 ? -12.234 -3.715 -3.178 1 98.31 110 VAL B CA 1
ATOM 1907 C C . VAL B 1 110 ? -13.445 -2.939 -2.666 1 98.31 110 VAL B C 1
ATOM 1909 O O . VAL B 1 110 ? -13.969 -2.064 -3.361 1 98.31 110 VAL B O 1
ATOM 1912 N N . TYR B 1 111 ? -13.922 -3.271 -1.5 1 97.44 111 TYR B N 1
ATOM 1913 C CA . TYR B 1 111 ? -15 -2.523 -0.868 1 97.44 111 TYR B CA 1
ATOM 1914 C C . TYR B 1 111 ? -14.617 -2.094 0.542 1 97.44 111 TYR B C 1
ATOM 1916 O O . TYR B 1 111 ? -13.852 -2.783 1.222 1 97.44 111 TYR B O 1
ATOM 1924 N N . VAL B 1 112 ? -15.117 -0.953 1.017 1 96 112 VAL B N 1
ATOM 1925 C CA . VAL B 1 112 ? -14.938 -0.436 2.369 1 96 112 VAL B CA 1
ATOM 1926 C C . VAL B 1 112 ? -16.297 -0.027 2.947 1 96 112 VAL B C 1
ATOM 1928 O O . VAL B 1 112 ? -17.141 0.513 2.234 1 96 112 VAL B O 1
ATOM 1931 N N . GLU B 1 113 ? -16.438 -0.307 4.262 1 94.88 113 GLU B N 1
ATOM 1932 C CA . GLU B 1 113 ? -17.734 -0.027 4.879 1 94.88 113 GLU B CA 1
ATOM 1933 C C . GLU B 1 113 ? -17.562 0.356 6.348 1 94.88 113 GLU B C 1
ATOM 1935 O O . GLU B 1 113 ? -16.688 -0.167 7.035 1 94.88 113 GLU B O 1
ATOM 1940 N N . ASN B 1 114 ? -18.328 1.288 6.797 1 92.5 114 ASN B N 1
ATOM 1941 C CA . ASN B 1 114 ? -18.547 1.547 8.219 1 92.5 114 ASN B CA 1
ATOM 1942 C C . ASN B 1 114 ? -19.984 1.92 8.516 1 92.5 114 ASN B C 1
ATOM 1944 O O . ASN B 1 114 ? -20.875 1.709 7.684 1 92.5 114 ASN B O 1
ATOM 1948 N N . SER B 1 115 ? -20.312 2.357 9.688 1 93.94 115 SER B N 1
ATOM 1949 C CA . SER B 1 115 ? -21.688 2.609 10.102 1 93.94 115 SER B CA 1
ATOM 1950 C C . SER B 1 115 ? -22.328 3.723 9.273 1 93.94 115 SER B C 1
ATOM 1952 O O . SER B 1 115 ? -23.547 3.902 9.289 1 93.94 115 SER B O 1
ATOM 1954 N N . LEU B 1 116 ? -21.438 4.445 8.531 1 94.44 116 LEU B N 1
ATOM 1955 C CA . LEU B 1 116 ? -21.953 5.605 7.809 1 94.44 116 LEU B CA 1
ATOM 1956 C C . LEU B 1 116 ? -22.141 5.281 6.332 1 94.44 116 LEU B C 1
ATOM 1958 O O . LEU B 1 116 ? -22.703 6.09 5.59 1 94.44 116 LEU B O 1
ATOM 1962 N N . GLY B 1 117 ? -21.625 4.223 5.816 1 96.5 117 GLY B N 1
ATOM 1963 C CA . GLY B 1 117 ? -21.859 3.871 4.422 1 96.5 117 GLY B CA 1
ATOM 1964 C C . GLY B 1 117 ? -20.797 2.93 3.869 1 96.5 117 GLY B C 1
ATOM 1965 O O . GLY B 1 117 ? -20.234 2.115 4.605 1 96.5 117 GLY B O 1
ATOM 1966 N N . MET B 1 118 ? -20.719 2.838 2.529 1 97.19 118 MET B N 1
ATOM 1967 C CA . MET B 1 118 ? -19.797 1.949 1.837 1 97.19 118 MET B CA 1
ATOM 1968 C C . MET B 1 118 ? -19.25 2.607 0.571 1 97.19 118 MET B C 1
ATOM 1970 O O . MET B 1 118 ? -19.875 3.529 0.035 1 97.19 118 MET B O 1
ATOM 1974 N N . ASP B 1 119 ? -18.141 2.271 0.151 1 98.19 119 ASP B N 1
ATOM 1975 C CA . ASP B 1 119 ? -17.547 2.635 -1.129 1 98.19 119 ASP B CA 1
ATOM 1976 C C . ASP B 1 119 ? -16.812 1.448 -1.75 1 98.19 119 ASP B C 1
ATOM 1978 O O . ASP B 1 119 ? -16.438 0.5 -1.05 1 98.19 119 ASP B O 1
ATOM 1982 N N . GLN B 1 120 ? -16.734 1.421 -3.121 1 98.12 120 GLN B N 1
ATOM 1983 C CA . GLN B 1 120 ? -16.062 0.318 -3.809 1 98.12 120 GLN B CA 1
ATOM 1984 C C . GLN B 1 120 ? -15.336 0.808 -5.059 1 98.12 120 GLN B C 1
ATOM 1986 O O . GLN B 1 120 ? -15.672 1.858 -5.609 1 98.12 120 GLN B O 1
ATOM 1991 N N . SER B 1 121 ? -14.328 0.175 -5.445 1 98.31 121 SER B N 1
ATOM 1992 C CA . SER B 1 121 ? -13.57 0.406 -6.668 1 98.31 121 SER B CA 1
ATOM 1993 C C . SER B 1 121 ? -13.094 -0.907 -7.281 1 98.31 121 SER B C 1
ATOM 1995 O O . SER B 1 121 ? -13.023 -1.929 -6.598 1 98.31 121 SER B O 1
ATOM 1997 N N . PHE B 1 122 ? -12.852 -0.908 -8.664 1 98.44 122 PHE B N 1
ATOM 1998 C CA . PHE B 1 122 ? -12.414 -2.145 -9.305 1 98.44 122 PHE B CA 1
ATOM 1999 C C . PHE B 1 122 ? -11.438 -1.853 -10.43 1 98.44 122 PHE B C 1
ATOM 2001 O O . PHE B 1 122 ? -11.328 -0.714 -10.891 1 98.44 122 PHE B O 1
ATOM 2008 N N . ALA B 1 123 ? -10.695 -2.852 -10.773 1 98.56 123 ALA B N 1
ATOM 2009 C CA . ALA B 1 123 ? -9.844 -2.861 -11.953 1 98.56 123 ALA B CA 1
ATOM 2010 C C . ALA B 1 123 ? -9.57 -4.289 -12.422 1 98.56 123 ALA B C 1
ATOM 2012 O O . ALA B 1 123 ? -9.961 -5.25 -11.758 1 98.56 123 ALA B O 1
ATOM 2013 N N . HIS B 1 124 ? -8.961 -4.387 -13.609 1 98.81 124 HIS B N 1
ATOM 2014 C CA . HIS B 1 124 ? -8.68 -5.699 -14.18 1 98.81 124 HIS B CA 1
ATOM 2015 C C . HIS B 1 124 ? -7.203 -6.059 -14.039 1 98.81 124 HIS B C 1
ATOM 2017 O O . HIS B 1 124 ? -6.336 -5.191 -14.141 1 98.81 124 HIS B O 1
ATOM 2023 N N . VAL B 1 125 ? -7.039 -7.328 -13.797 1 98.62 125 VAL B N 1
ATOM 2024 C CA . VAL B 1 125 ? -5.699 -7.898 -13.805 1 98.62 125 VAL B CA 1
ATOM 2025 C C . VAL B 1 125 ? -5.566 -8.898 -14.953 1 98.62 125 VAL B C 1
ATOM 2027 O O . VAL B 1 125 ? -6.438 -9.75 -15.141 1 98.62 125 VAL B O 1
ATOM 2030 N N . ASP B 1 126 ? -4.539 -8.703 -15.719 1 98.5 126 ASP B N 1
ATOM 2031 C CA . ASP B 1 126 ? -4.215 -9.633 -16.797 1 98.5 126 ASP B CA 1
ATOM 2032 C C . ASP B 1 126 ? -2.84 -10.258 -16.594 1 98.5 126 ASP B C 1
ATOM 2034 O O . ASP B 1 126 ? -1.827 -9.562 -16.578 1 98.5 126 ASP B O 1
ATOM 2038 N N . VAL B 1 127 ? -2.865 -11.594 -16.422 1 97.94 127 VAL B N 1
ATOM 2039 C CA . VAL B 1 127 ? -1.605 -12.305 -16.219 1 97.94 127 VAL B CA 1
ATOM 2040 C C . VAL B 1 127 ? -1.255 -13.094 -17.484 1 97.94 127 VAL B C 1
ATOM 2042 O O . VAL B 1 127 ? -1.982 -14.016 -17.859 1 97.94 127 VAL B O 1
ATOM 2045 N N . ALA B 1 128 ? -0.065 -12.75 -18.031 1 96.31 128 ALA B N 1
ATOM 2046 C CA . ALA B 1 128 ? 0.378 -13.422 -19.25 1 96.31 128 ALA B CA 1
ATOM 2047 C C . ALA B 1 128 ? 1.432 -14.484 -18.938 1 96.31 128 ALA B C 1
ATOM 2049 O O . ALA B 1 128 ? 2.27 -14.289 -18.062 1 96.31 128 ALA B O 1
ATOM 2050 N N . SER B 1 129 ? 1.474 -15.641 -19.562 1 92.31 129 SER B N 1
ATOM 2051 C CA . SER B 1 129 ? 2.471 -16.703 -19.391 1 92.31 129 SER B CA 1
ATOM 2052 C C . SER B 1 129 ? 3.781 -16.328 -20.078 1 92.31 129 SER B C 1
ATOM 2054 O O . SER B 1 129 ? 4.855 -16.766 -19.641 1 92.31 129 SER B O 1
ATOM 2056 N N . LYS B 1 130 ? 3.689 -15.797 -21.266 1 81.62 130 LYS B N 1
ATOM 2057 C CA . LYS B 1 130 ? 4.887 -15.383 -21.984 1 81.62 130 LYS B CA 1
ATOM 2058 C C . LYS B 1 130 ? 4.887 -13.875 -22.234 1 81.62 130 LYS B C 1
ATOM 2060 O O . LYS B 1 130 ? 3.822 -13.266 -22.359 1 81.62 130 LYS B O 1
ATOM 2065 N N . GLY B 1 131 ? 6.035 -13.258 -22 1 68.19 131 GLY B N 1
ATOM 2066 C CA . GLY B 1 131 ? 6.141 -11.828 -22.25 1 68.19 131 GLY B CA 1
ATOM 2067 C C . GLY B 1 131 ? 5.863 -11.453 -23.688 1 68.19 131 GLY B C 1
ATOM 2068 O O . GLY B 1 131 ? 5.797 -12.32 -24.562 1 68.19 131 GLY B O 1
ATOM 2069 N N . PRO B 1 132 ? 5.363 -10.219 -23.891 1 60.12 132 PRO B N 1
ATOM 2070 C CA . PRO B 1 132 ? 5.078 -9.797 -25.266 1 60.12 132 PRO B CA 1
ATOM 2071 C C . PRO B 1 132 ? 6.18 -10.188 -26.25 1 60.12 132 PRO B C 1
ATOM 2073 O O . PRO B 1 132 ? 5.898 -10.469 -27.422 1 60.12 132 PRO B O 1
ATOM 2076 N N . SER B 1 133 ? 7.379 -10.078 -25.844 1 57.81 133 SER B N 1
ATOM 2077 C CA . SER B 1 133 ? 8.445 -10.32 -26.797 1 57.81 133 SER B CA 1
ATOM 2078 C C . SER B 1 133 ? 8.477 -11.781 -27.234 1 57.81 133 SER B C 1
ATOM 2080 O O . SER B 1 133 ? 9.117 -12.125 -28.234 1 57.81 133 SER B O 1
ATOM 2082 N N . ASP B 1 134 ? 8.031 -12.555 -26.359 1 54.81 134 ASP B N 1
ATOM 2083 C CA . ASP B 1 134 ? 8.18 -13.953 -26.719 1 54.81 134 ASP B CA 1
ATOM 2084 C C . ASP B 1 134 ? 7.293 -14.312 -27.906 1 54.81 134 ASP B C 1
ATOM 2086 O O . ASP B 1 134 ? 7.094 -15.492 -28.219 1 54.81 134 ASP B O 1
ATOM 2090 N N . LEU B 1 135 ? 6.648 -13.391 -28.406 1 49.53 135 LEU B N 1
ATOM 2091 C CA . LEU B 1 135 ? 6.059 -13.703 -29.703 1 49.53 135 LEU B CA 1
ATOM 2092 C C . LEU B 1 135 ? 7.141 -14 -30.734 1 49.53 135 LEU B C 1
ATOM 2094 O O . LEU B 1 135 ? 8.047 -13.188 -30.938 1 49.53 135 LEU B O 1
ATOM 2098 N N . SER B 1 136 ? 7.547 -15.133 -30.766 1 48.12 136 SER B N 1
ATOM 2099 C CA . SER B 1 136 ? 8.469 -15.602 -31.797 1 48.12 136 SER B CA 1
ATOM 2100 C C . SER B 1 136 ? 8.133 -14.977 -33.156 1 48.12 136 SER B C 1
ATOM 2102 O O . SER B 1 136 ? 6.969 -14.93 -33.562 1 48.12 136 SER B O 1
ATOM 2104 N N . PRO B 1 137 ? 8.953 -14.008 -33.625 1 49.81 137 PRO B N 1
ATOM 2105 C CA . PRO B 1 137 ? 8.906 -13.602 -35.031 1 49.81 137 PRO B CA 1
ATOM 2106 C C . PRO B 1 137 ? 8.766 -14.781 -36 1 49.81 137 PRO B C 1
ATOM 2108 O O . PRO B 1 137 ? 8.664 -14.594 -37.219 1 49.81 137 PRO B O 1
ATOM 2111 N N . TRP B 1 138 ? 8.961 -15.953 -35.469 1 45.25 138 TRP B N 1
ATOM 2112 C CA . TRP B 1 138 ? 9.195 -16.953 -36.5 1 45.25 138 TRP B CA 1
ATOM 2113 C C . TRP B 1 138 ? 7.949 -17.125 -37.375 1 45.25 138 TRP B C 1
ATOM 2115 O O . TRP B 1 138 ? 7.988 -17.828 -38.375 1 45.25 138 TRP B O 1
ATOM 2125 N N . LEU B 1 139 ? 6.746 -16.734 -36.906 1 39.72 139 LEU B N 1
ATOM 2126 C CA . LEU B 1 139 ? 5.773 -17.125 -37.938 1 39.72 139 LEU B CA 1
ATOM 2127 C C . LEU B 1 139 ? 5.906 -16.234 -39.156 1 39.72 139 LEU B C 1
ATOM 2129 O O . LEU B 1 139 ? 5.133 -16.375 -40.125 1 39.72 139 LEU B O 1
ATOM 2133 N N . GLN B 1 140 ? 6.695 -15.086 -39.031 1 38.84 140 GLN B N 1
ATOM 2134 C CA . GLN B 1 140 ? 6.688 -14.398 -40.312 1 38.84 140 GLN B CA 1
ATOM 2135 C C . GLN B 1 140 ? 7.523 -15.156 -41.344 1 38.84 140 GLN B C 1
ATOM 2137 O O . GLN B 1 140 ? 8.672 -14.797 -41.594 1 38.84 140 GLN B O 1
ATOM 2142 N N . ALA B 1 141 ? 7.656 -16.531 -41.312 1 34 141 ALA B N 1
ATOM 2143 C CA . ALA B 1 141 ? 8.117 -17.078 -42.594 1 34 141 ALA B CA 1
ATOM 2144 C C . ALA B 1 141 ? 6.961 -17.203 -43.594 1 34 141 ALA B C 1
ATOM 2146 O O . ALA B 1 141 ? 5.816 -17.406 -43.188 1 34 141 ALA B O 1
#

Nearest PDB structures (foldseek):
  6h4l-assembly1_A  TM=9.764E-01  e=1.939E-10  Homo sapiens
  8ovu-assembly2_B  TM=9.492E-01  e=2.171E-10  Homo sapiens
  2wwk-assembly1_O  TM=9.563E-01  e=3.815E-10  Homo sapiens
  8p35-assembly1_A  TM=9.486E-01  e=4.518E-10  Homo sapiens
  2wwm-assembly2_C  TM=9.609E-01  e=4.518E-10  Homo sapiens

InterPro domains:
  IPR007110 Immunoglobulin-like domain [PS50835] (31-128)
  IPR013098 Immunoglobulin I-set [PF07679] (38-127)
  IPR013783 Immunoglobulin-like fold [G3DSA:2.60.40.10] (33-131)
  IPR036179 Immunoglobulin-like domain superfamily [SSF48726] (38-130)